Protein 3IC5 (pdb70)

B-factor: mean 28.09, std 6.13, range [15.27, 59.8]

Foldseek 3Di:
DQAQEEEEEDLDDVSLVQVVQVPDPHHAYEYEEQDPVSVVVVVCVHHYDYADLVPLVRLLVVLAPGQEYEYLAAPVCQVSNCVSCVSRVHHYHDCYVDNVVNVVVVVVVVVD/DAEEEEEDLPDVSLVQVVQVVDDPYAYEYEEQDPVSCVNQPVPHHYYYADLVPLVRLLVVLAPGQAYEYQAALVSVVSNVVSCVSNVHHYHDCYVDNVVNVVVVVVVVVVVD

Organism: Ruegeria pomeroyi (strain ATCC 700808 / DSM 15171 / DSS-3) (NCBI:txid246200)

Secondary structure (DSSP, 8-state):
---EEEEEE--STTT--HHHHHH-SSEEEEEEES-HHHHHHHH---EEEE--TT-HHHHHHHTTT-SEEEE-S-GGGHHHHHHHHHHTT-EEE---S-HHHHHHHHHHHH--/-EEEEEE--STTT--HHHHHTSSSEEEEEEES-TTHHHHTT---EEEE--TT-HHHHHHHTTT-SEEEE-S-GGGHHHHHHHHHHTT-EEE---S-HHHHHHHHHHHHHTT-

CATH classification: 3.40.50.720

Radius of gyration: 18.6 Å; Cα contacts (8 Å, |Δi|>4): 472; chains: 2; bounding box: 44×46×49 Å

InterPro domains:
  IPR005097 Saccharopine dehydrogenase, NADP binding domain [PF03435] (5-114)
  IPR032095 Saccharopine dehydrogenase-like, C-terminal [PF16653] (122-344)
  IPR036291 NAD(P)-binding domain superfamily [SSF51735] (3-176)
  IPR051168 Alpha-aminoadipic semialdehyde synthase [PTHR11133] (4-196)

Structure (mmCIF, N/CA/C/O backbone):
data_3IC5
#
_entry.id   3IC5
#
_cell.length_a   54.368
_cell.length_b   57.803
_cell.length_c   73.184
_cell.angle_alpha   90.000
_cell.angle_beta   90.000
_cell.angle_gamma   90.000
#
_symmetry.space_group_name_H-M   'P 21 21 21'
#
loop_
_entity.id
_entity.type
_entity.pdbx_description
1 polymer 'putative saccharopine dehydrogenase'
2 water water
#
loop_
_atom_site.group_PDB
_atom_site.id
_atom_site.type_symbol
_atom_site.label_atom_id
_atom_site.label_alt_id
_atom_site.label_comp_id
_atom_site.label_asym_id
_atom_site.label_entity_id
_atom_site.label_seq_id
_atom_site.pdbx_PDB_ins_code
_atom_site.Cartn_x
_atom_site.Cartn_y
_atom_site.Cartn_z
_atom_site.occupancy
_atom_site.B_iso_or_equiv
_atom_site.auth_seq_id
_atom_site.auth_comp_id
_atom_site.auth_asym_id
_atom_site.auth_atom_id
_atom_site.pdbx_PDB_model_num
ATOM 1 N N . ASN A 1 2 ? 53.655 4.881 4.452 1.00 50.14 -1 ASN A N 1
ATOM 2 C CA . ASN A 1 2 ? 53.542 5.515 5.836 1.00 49.61 -1 ASN A CA 1
ATOM 3 C C . ASN A 1 2 ? 52.763 6.836 5.843 1.00 48.31 -1 ASN A C 1
ATOM 4 O O . ASN A 1 2 ? 51.626 6.870 6.362 1.00 48.92 -1 ASN A O 1
ATOM 9 N N . ALA A 1 3 ? 53.376 7.903 5.268 1.00 45.49 0 ALA A N 1
ATOM 10 C CA . ALA A 1 3 ? 52.873 9.300 5.360 1.00 43.06 0 ALA A CA 1
ATOM 11 C C . ALA A 1 3 ? 51.465 9.455 4.845 1.00 40.10 0 ALA A C 1
ATOM 12 O O . ALA A 1 3 ? 51.092 10.583 4.521 1.00 40.79 0 ALA A O 1
ATOM 22 N N . ARG A 1 5 ? 49.188 8.687 7.016 1.00 28.27 2 ARG A N 1
ATOM 23 C CA . ARG A 1 5 ? 48.521 8.800 8.306 1.00 27.52 2 ARG A CA 1
ATOM 24 C C . ARG A 1 5 ? 47.539 9.957 8.365 1.00 25.47 2 ARG A C 1
ATOM 25 O O . ARG A 1 5 ? 47.789 11.008 7.808 1.00 23.46 2 ARG A O 1
ATOM 33 N N . TRP A 1 6 ? 46.426 9.764 9.071 1.00 24.07 3 TRP A N 1
ATOM 34 C CA . TRP A 1 6 ? 45.518 10.870 9.368 1.00 23.90 3 TRP A CA 1
ATOM 35 C C . TRP A 1 6 ? 46.210 11.753 10.392 1.00 24.21 3 TRP A C 1
ATOM 36 O O . TRP A 1 6 ? 46.671 11.252 11.431 1.00 25.29 3 TRP A O 1
ATOM 47 N N . ASN A 1 7 ? 46.296 13.043 10.109 1.00 22.41 4 ASN A N 1
ATOM 48 C CA . ASN A 1 7 ? 46.991 13.963 10.951 1.00 22.50 4 ASN A CA 1
ATOM 49 C C . ASN A 1 7 ? 45.985 14.684 11.845 1.00 22.18 4 ASN A C 1
ATOM 50 O O . ASN A 1 7 ? 45.110 15.398 11.358 1.00 19.76 4 ASN A O 1
ATOM 55 N N . ILE A 1 8 ? 46.075 14.443 13.157 1.00 22.26 5 ILE A N 1
ATOM 56 C CA . ILE A 1 8 ? 45.021 14.854 14.106 1.00 22.13 5 ILE A CA 1
ATOM 57 C C . ILE A 1 8 ? 45.603 15.924 15.014 1.00 24.22 5 ILE A C 1
ATOM 58 O O . ILE A 1 8 ? 46.756 15.812 15.481 1.00 24.18 5 ILE A O 1
ATOM 63 N N . CYS A 1 9 ? 44.816 16.962 15.300 1.00 24.40 6 CYS A N 1
ATOM 64 C CA . CYS A 1 9 ? 45.195 17.891 16.360 1.00 23.73 6 CYS A CA 1
ATOM 65 C C . CYS A 1 9 ? 44.181 17.798 17.474 1.00 23.7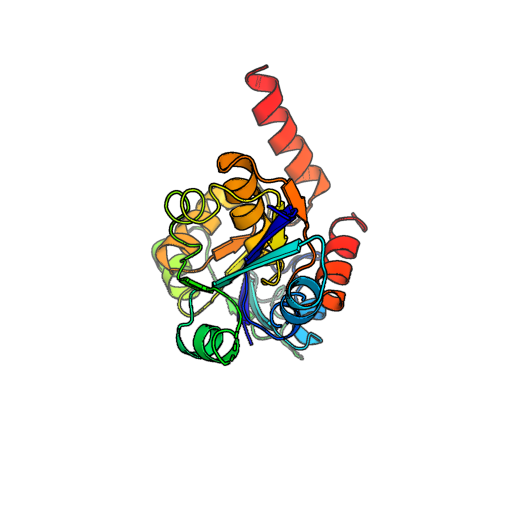1 6 CYS A C 1
ATOM 66 O O . CYS A 1 9 ? 42.925 17.837 17.239 1.00 23.76 6 CYS A O 1
ATOM 69 N N . VAL A 1 10 ? 44.689 17.527 18.671 1.00 22.94 7 VAL A N 1
ATOM 70 C CA . VAL A 1 10 ? 43.838 17.365 19.840 1.00 23.10 7 VAL A CA 1
ATOM 71 C C . VAL A 1 10 ? 43.949 18.686 20.580 1.00 24.28 7 VAL A C 1
ATOM 72 O O . VAL A 1 10 ? 45.060 19.091 20.979 1.00 25.36 7 VAL A O 1
ATOM 76 N N . VAL A 1 11 ? 42.834 19.360 20.803 1.00 23.73 8 VAL A N 1
ATOM 77 C CA . VAL A 1 11 ? 42.900 20.678 21.461 1.00 24.33 8 VAL A CA 1
ATOM 78 C C . VAL A 1 11 ? 42.497 20.493 22.918 1.00 24.57 8 VAL A C 1
ATOM 79 O O . VAL A 1 11 ? 41.354 20.102 23.172 1.00 25.37 8 VAL A O 1
ATOM 83 N N . GLY A 1 12 ? 43.436 20.725 23.843 1.00 24.19 9 GLY A N 1
ATOM 84 C CA . GLY A 1 12 ? 43.275 20.396 25.242 1.00 25.56 9 GLY A CA 1
ATOM 85 C C . GLY A 1 12 ? 44.215 19.300 25.771 1.00 26.25 9 GLY A C 1
ATOM 86 O O . GLY A 1 12 ? 44.176 18.127 25.312 1.00 27.78 9 GLY A O 1
ATOM 87 N N . ALA A 1 13 ? 45.039 19.659 26.749 1.00 24.76 10 ALA A N 1
ATOM 88 C CA . ALA A 1 13 ? 46.034 18.753 27.302 1.00 25.02 10 ALA A CA 1
ATOM 89 C C . ALA A 1 13 ? 45.661 18.135 28.657 1.00 25.36 10 ALA A C 1
ATOM 90 O O . ALA A 1 13 ? 46.533 17.749 29.420 1.00 24.64 10 ALA A O 1
ATOM 92 N N . GLY A 1 14 ? 44.370 18.040 28.963 1.00 26.01 11 GLY A N 1
ATOM 93 C CA . GLY A 1 14 ? 43.936 17.457 30.200 1.00 25.27 11 GLY A CA 1
ATOM 94 C C . GLY A 1 14 ? 43.897 15.955 30.099 1.00 25.79 11 GLY A C 1
ATOM 95 O O . GLY A 1 14 ? 44.447 15.367 29.188 1.00 24.60 11 GLY A O 1
ATOM 96 N N . LYS A 1 15 ? 43.164 15.337 31.009 1.00 26.40 12 LYS A N 1
ATOM 97 C CA . LYS A 1 15 ? 43.194 13.899 31.116 1.00 27.61 12 LYS A CA 1
ATOM 98 C C . LYS A 1 15 ? 42.834 13.203 29.808 1.00 27.74 12 LYS A C 1
ATOM 99 O O . LYS A 1 15 ? 43.587 12.335 29.328 1.00 28.00 12 LYS A O 1
ATOM 105 N N . ILE A 1 16 ? 41.702 13.598 29.225 1.00 26.66 13 ILE A N 1
ATOM 106 C CA . ILE A 1 16 ? 41.228 12.953 27.995 1.00 27.00 13 ILE A CA 1
ATOM 107 C C . ILE A 1 16 ? 42.154 13.267 26.825 1.00 25.78 13 ILE A C 1
ATOM 108 O O . ILE A 1 16 ? 42.400 12.414 25.973 1.00 22.52 13 ILE A O 1
ATOM 113 N N . GLY A 1 17 ? 42.675 14.485 26.807 1.00 25.58 14 GLY A N 1
ATOM 114 C CA . GLY A 1 17 ? 43.681 14.877 25.809 1.00 26.16 14 GLY A CA 1
ATOM 115 C C . GLY A 1 17 ? 44.868 13.920 25.886 1.00 26.43 14 GLY A C 1
ATOM 116 O O . GLY A 1 17 ? 45.326 13.391 24.871 1.00 25.43 14 GLY A O 1
ATOM 117 N N . GLN A 1 18 ? 45.346 13.655 27.110 1.00 26.54 15 GLN A N 1
ATOM 118 C CA . GLN A 1 18 ? 46.460 12.784 27.261 1.00 26.07 15 GLN A CA 1
ATOM 119 C C . GLN A 1 18 ? 46.079 11.388 26.764 1.00 26.17 15 GLN A C 1
ATOM 120 O O . GLN A 1 18 ? 46.840 10.772 26.029 1.00 26.25 15 GLN A O 1
ATOM 134 N N . ILE A 1 20 ? 43.751 10.315 24.544 1.00 26.12 17 ILE A N 1
ATOM 135 C CA . ILE A 1 20 ? 43.499 10.178 23.130 1.00 27.34 17 ILE A CA 1
ATOM 136 C C . ILE A 1 20 ? 44.843 10.383 22.409 1.00 25.87 17 ILE A C 1
ATOM 137 O O . ILE A 1 20 ? 45.147 9.675 21.476 1.00 24.90 17 ILE A O 1
ATOM 142 N N . ALA A 1 21 ? 45.674 11.282 22.901 1.00 25.11 18 ALA A N 1
ATOM 143 C CA . ALA A 1 21 ? 47.007 11.408 22.374 1.00 25.25 18 ALA A CA 1
ATOM 144 C C . ALA A 1 21 ? 47.788 10.074 22.395 1.00 25.27 18 ALA A C 1
ATOM 145 O O . ALA A 1 21 ? 48.423 9.765 21.393 1.00 23.25 18 ALA A O 1
ATOM 147 N N . ALA A 1 22 ? 47.766 9.339 23.535 1.00 24.18 19 ALA A N 1
ATOM 148 C CA . ALA A 1 22 ? 48.569 8.133 23.696 1.00 23.82 19 ALA A CA 1
ATOM 149 C C . ALA A 1 22 ? 48.014 7.047 22.786 1.00 23.25 19 ALA A C 1
ATOM 150 O O . ALA A 1 22 ? 48.774 6.340 22.169 1.00 22.28 19 ALA A O 1
ATOM 152 N N . LEU A 1 23 ? 46.696 6.987 22.656 1.00 23.50 20 LEU A N 1
ATOM 153 C CA . LEU A 1 23 ? 46.044 6.072 21.718 1.00 24.99 20 LEU A CA 1
ATOM 154 C C . LEU A 1 23 ? 46.494 6.292 20.287 1.00 25.71 20 LEU A C 1
ATOM 155 O O . LEU A 1 23 ? 46.963 5.350 19.617 1.00 25.75 20 LEU A O 1
ATOM 160 N N . LEU A 1 24 ? 46.391 7.550 19.846 1.00 25.50 21 LEU A N 1
ATOM 161 C CA . LEU A 1 24 ? 46.750 7.947 18.477 1.00 26.05 21 LEU A CA 1
ATOM 162 C C . LEU A 1 24 ? 48.230 7.733 18.234 1.00 26.79 21 LEU A C 1
ATOM 163 O O . LEU A 1 24 ? 48.618 7.161 17.208 1.00 26.33 21 LEU A O 1
ATOM 168 N N . LYS A 1 25 ? 49.046 8.148 19.202 1.00 26.23 22 LYS A N 1
ATOM 169 C CA . LYS A 1 25 ? 50.461 7.912 19.123 1.00 27.63 22 LYS A CA 1
ATOM 170 C C . LYS A 1 25 ? 50.801 6.435 18.878 1.00 27.65 22 LYS A C 1
ATOM 171 O O . LYS A 1 25 ? 51.662 6.167 18.074 1.00 28.69 22 LYS A O 1
ATOM 177 N N . THR A 1 26 ? 50.123 5.506 19.539 1.00 27.79 23 THR A N 1
ATOM 178 C CA . THR A 1 26 ? 50.405 4.093 19.395 1.00 28.70 23 THR A CA 1
ATOM 179 C C . THR A 1 26 ? 49.874 3.507 18.063 1.00 28.22 23 THR A C 1
ATOM 180 O O . THR A 1 26 ? 50.273 2.452 17.649 1.00 25.54 23 THR A O 1
ATOM 184 N N . SER A 1 27 ? 48.955 4.191 17.397 1.00 29.16 24 SER A N 1
ATOM 185 C CA . SER A 1 27 ? 48.336 3.615 16.214 1.00 30.48 24 SER A CA 1
ATOM 186 C C . SER A 1 27 ? 49.266 3.682 15.006 1.00 31.68 24 SER A C 1
ATOM 187 O O . SER A 1 27 ? 50.155 4.511 14.931 1.00 32.43 24 SER A O 1
ATOM 190 N N . SER A 1 28 ? 49.016 2.839 14.020 1.00 32.78 25 SER A N 1
ATOM 191 C CA A SER A 1 28 ? 49.831 2.948 12.804 0.60 32.88 25 SER A CA 1
ATOM 192 C CA B SER A 1 28 ? 49.741 2.819 12.745 0.40 32.60 25 SER A CA 1
ATOM 193 C C . SER A 1 28 ? 49.189 3.836 11.726 1.00 32.89 25 SER A C 1
ATOM 194 O O . SER A 1 28 ? 49.889 4.257 10.773 1.00 33.19 25 SER A O 1
ATOM 199 N N . ASN A 1 29 ? 47.923 4.207 11.908 1.00 31.57 26 ASN A N 1
ATOM 200 C CA . ASN A 1 29 ? 47.238 5.043 10.936 1.00 30.93 26 ASN A CA 1
ATOM 201 C C . ASN A 1 29 ? 47.039 6.513 11.328 1.00 29.25 26 ASN A C 1
ATOM 202 O O . ASN A 1 29 ? 46.402 7.241 10.572 1.00 28.26 26 ASN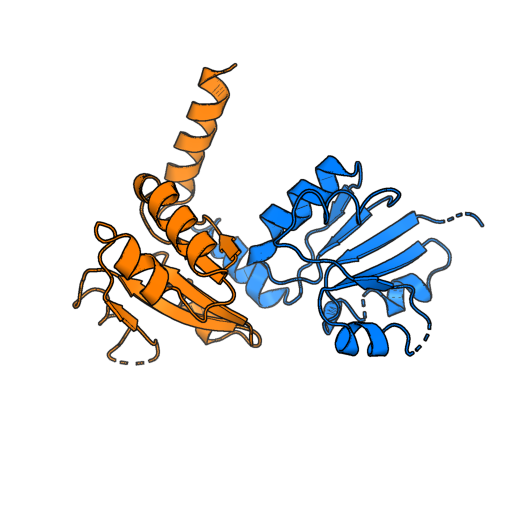 A O 1
ATOM 207 N N . TYR A 1 30 ? 47.603 6.962 12.457 1.00 27.39 27 TYR A N 1
ATOM 208 C CA . TYR A 1 30 ? 47.370 8.351 12.933 1.00 26.87 27 TYR A CA 1
ATOM 209 C C . TYR A 1 30 ? 48.637 9.052 13.348 1.00 25.94 27 TYR A C 1
ATOM 210 O O . TYR A 1 30 ? 49.609 8.416 13.737 1.00 24.71 27 TYR A O 1
ATOM 219 N N . SER A 1 31 ? 48.623 10.378 13.177 1.00 25.64 28 SER A N 1
ATOM 220 C CA . SER A 1 31 ? 49.605 11.269 13.768 1.00 25.92 28 SER A CA 1
ATOM 221 C C . SER A 1 31 ? 48.876 12.245 14.665 1.00 24.86 28 SER A C 1
ATOM 222 O O . SER A 1 31 ? 47.768 12.665 14.356 1.00 24.89 28 SER A O 1
ATOM 225 N N . VAL A 1 32 ? 49.498 12.617 15.774 1.00 23.66 29 VAL A N 1
ATOM 226 C CA . VAL A 1 32 ? 48.838 13.471 16.696 1.00 22.16 29 VAL A CA 1
ATOM 227 C C . VAL A 1 32 ? 49.733 14.576 17.150 1.00 23.07 29 VAL A C 1
ATOM 228 O O . VAL A 1 32 ? 50.932 14.370 17.374 1.00 23.60 29 VAL A O 1
ATOM 232 N N . THR A 1 33 ? 49.131 15.764 17.241 1.00 23.18 30 THR A N 1
ATOM 233 C CA . THR A 1 33 ? 49.680 16.934 17.870 1.00 24.04 30 THR A CA 1
ATOM 234 C C . THR A 1 33 ? 48.670 17.440 18.931 1.00 24.28 30 THR A C 1
ATOM 235 O O . THR A 1 33 ? 47.453 17.398 18.723 1.00 23.88 30 THR A O 1
ATOM 239 N N . VAL A 1 34 ? 49.157 17.886 20.082 1.00 24.51 31 VAL A N 1
ATOM 240 C CA . VAL A 1 34 ? 48.231 18.387 21.088 1.00 24.42 31 VAL A CA 1
ATOM 241 C C . VAL A 1 34 ? 48.453 19.843 21.222 1.00 24.75 31 VAL A C 1
ATOM 242 O O . VAL A 1 34 ? 49.602 20.288 21.372 1.00 24.16 31 VAL A O 1
ATOM 246 N N . ALA A 1 35 ? 47.367 20.604 21.143 1.00 25.01 32 ALA A N 1
ATOM 247 C CA . ALA A 1 35 ? 47.452 22.060 21.306 1.00 25.11 32 ALA A CA 1
ATOM 248 C C . ALA A 1 35 ? 46.786 22.461 22.617 1.00 25.57 32 ALA A C 1
ATOM 249 O O . ALA A 1 35 ? 45.695 21.972 22.929 1.00 24.66 32 ALA A O 1
ATOM 251 N N . ASP A 1 36 ? 47.454 23.323 23.391 1.00 26.23 33 ASP A N 1
ATOM 252 C CA . ASP A 1 36 ? 46.926 23.831 24.676 1.00 26.55 33 ASP A CA 1
ATOM 253 C C . ASP A 1 36 ? 47.590 25.180 24.978 1.00 27.20 33 ASP A C 1
ATOM 254 O O . ASP A 1 36 ? 48.655 25.510 24.431 1.00 26.81 33 ASP A O 1
ATOM 259 N N . HIS A 1 37 ? 46.976 25.936 25.886 1.00 27.70 34 HIS A N 1
ATOM 260 C CA . HIS A 1 37 ? 47.531 27.227 26.328 1.00 28.73 34 HIS A CA 1
ATOM 261 C C . HIS A 1 37 ? 48.586 27.079 27.432 1.00 29.25 34 HIS A C 1
ATOM 262 O O . HIS A 1 37 ? 49.386 27.998 27.669 1.00 29.46 34 HIS A O 1
ATOM 269 N N . ASP A 1 38 ? 48.583 25.929 28.103 1.00 30.08 35 ASP A N 1
ATOM 270 C CA . ASP A 1 38 ? 49.392 25.716 29.312 1.00 31.27 35 ASP A CA 1
ATOM 271 C C . ASP A 1 38 ? 50.692 24.975 29.000 1.00 31.31 35 ASP A C 1
ATOM 272 O O . ASP A 1 38 ? 50.665 23.793 28.661 1.00 30.57 35 ASP A O 1
ATOM 277 N N . LEU A 1 39 ? 51.826 25.664 29.142 1.00 31.16 36 LEU A N 1
ATOM 278 C CA . LEU A 1 39 ? 53.093 25.078 28.790 1.00 31.37 36 LEU A CA 1
ATOM 279 C C . LEU A 1 39 ? 53.519 23.902 29.727 1.00 31.79 36 LEU A C 1
ATOM 280 O O . LEU A 1 39 ? 54.175 22.964 29.267 1.00 31.65 36 LEU A O 1
ATOM 285 N N . ALA A 1 40 ? 53.141 23.923 31.013 1.00 31.79 37 ALA A N 1
ATOM 286 C CA . ALA A 1 40 ? 53.416 22.755 31.899 1.00 31.83 37 ALA A CA 1
ATOM 287 C C . ALA A 1 40 ? 52.557 21.539 31.472 1.00 31.67 37 ALA A C 1
ATOM 288 O O . ALA A 1 40 ? 53.036 20.408 31.383 1.00 31.09 37 ALA A O 1
ATOM 290 N N . ALA A 1 41 ? 51.286 21.785 31.188 1.00 31.80 38 ALA A N 1
ATOM 291 C CA . ALA A 1 41 ? 50.421 20.736 30.669 1.00 31.40 38 ALA A CA 1
ATOM 292 C C . ALA A 1 41 ? 51.048 20.112 29.430 1.00 31.45 38 ALA A C 1
ATOM 293 O O . ALA A 1 41 ? 50.997 18.897 29.257 1.00 32.28 38 ALA A O 1
ATOM 295 N N . LEU A 1 42 ? 51.631 20.939 28.560 1.00 31.71 39 LEU A N 1
ATOM 296 C CA . LEU A 1 42 ? 52.193 20.458 27.291 1.00 31.12 39 LEU A CA 1
ATOM 297 C C . LEU A 1 42 ? 53.427 19.613 27.583 1.00 31.67 39 LEU A C 1
ATOM 298 O O . LEU A 1 42 ? 53.644 18.566 26.933 1.00 31.05 39 LEU A O 1
ATOM 303 N N . ALA A 1 43 ? 54.211 20.054 28.576 1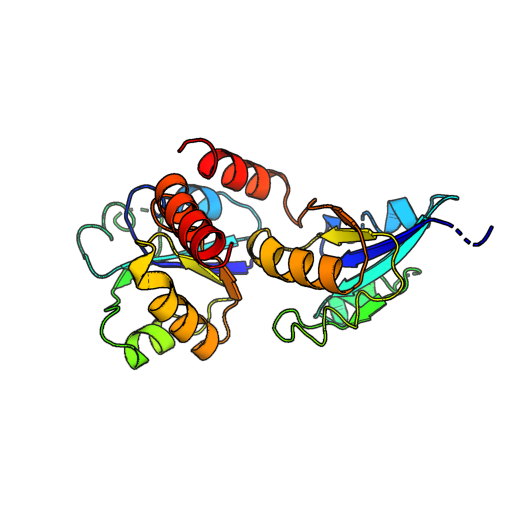.00 31.03 40 ALA A N 1
ATOM 304 C CA . ALA A 1 43 ? 55.414 19.324 29.051 1.00 31.04 40 ALA A CA 1
ATOM 305 C C . ALA A 1 43 ? 55.149 17.847 29.347 1.00 31.21 40 ALA A C 1
ATOM 306 O O . ALA A 1 43 ? 55.927 16.986 28.970 1.00 31.27 40 ALA A O 1
ATOM 308 N N . VAL A 1 44 ? 54.064 17.575 30.064 1.00 32.01 41 VAL A N 1
ATOM 309 C CA . VAL A 1 44 ? 53.523 16.217 30.204 1.00 32.93 41 VAL A CA 1
ATOM 310 C C . VAL A 1 44 ? 53.485 15.443 28.858 1.00 33.85 41 VAL A C 1
ATOM 311 O O . VAL A 1 44 ? 54.090 14.373 28.750 1.00 34.36 41 VAL A O 1
ATOM 315 N N . LEU A 1 45 ? 52.761 15.971 27.853 1.00 34.40 42 LEU A N 1
ATOM 316 C CA . LEU A 1 45 ? 52.727 15.384 26.483 1.00 34.06 42 LEU A CA 1
ATOM 31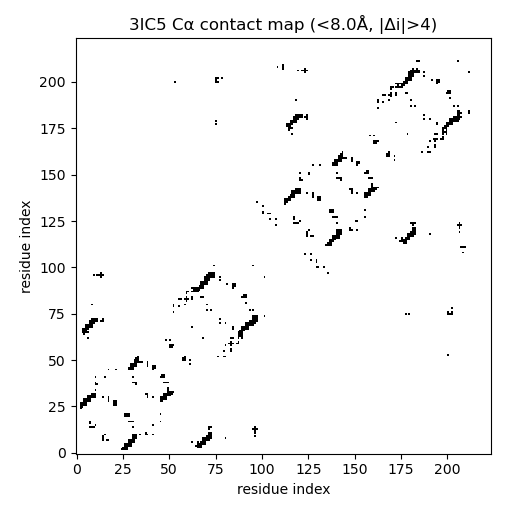7 C C . LEU A 1 45 ? 54.106 15.215 25.831 1.00 35.01 42 LEU A C 1
ATOM 318 O O . LEU A 1 45 ? 54.369 14.239 25.128 1.00 34.81 42 LEU A O 1
ATOM 323 N N . ASN A 1 46 ? 54.987 16.181 26.038 1.00 35.71 43 ASN A N 1
ATOM 324 C CA A ASN A 1 46 ? 56.346 16.046 25.535 0.60 36.34 43 ASN A CA 1
ATOM 325 C CA B ASN A 1 46 ? 56.358 16.072 25.553 0.40 36.19 43 ASN A CA 1
ATOM 326 C C . ASN A 1 46 ? 57.070 14.909 26.256 1.00 36.45 43 ASN A C 1
ATOM 327 O O . ASN A 1 46 ? 57.931 14.253 25.673 1.00 36.40 43 ASN A O 1
ATOM 336 N N . ARG A 1 47 ? 56.698 14.666 27.516 1.00 36.55 44 ARG A N 1
ATOM 337 C CA . ARG A 1 47 ? 57.276 13.557 28.282 1.00 37.13 44 ARG A CA 1
ATOM 338 C C . ARG A 1 47 ? 56.645 12.219 27.879 1.00 37.21 44 ARG A C 1
ATOM 339 O O . ARG A 1 47 ? 57.015 11.170 28.402 1.00 37.81 44 ARG A O 1
ATOM 355 N N . GLY A 1 49 ? 56.398 11.834 24.301 1.00 34.25 46 GLY A N 1
ATOM 356 C CA . GLY A 1 49 ? 56.802 11.765 22.889 1.00 32.96 46 GLY A CA 1
ATOM 357 C C . GLY A 1 49 ? 55.762 12.334 21.926 1.00 32.03 46 GLY A C 1
ATOM 358 O O . GLY A 1 49 ? 55.764 12.013 20.728 1.00 32.05 46 GLY A O 1
ATOM 359 N N . VAL A 1 50 ? 54.867 13.177 22.434 1.00 30.07 47 VAL A N 1
ATOM 360 C CA . VAL A 1 50 ? 53.830 13.788 21.592 1.00 28.89 47 VAL A CA 1
ATOM 361 C C . VAL A 1 50 ? 54.185 15.228 21.182 1.00 28.15 47 VAL A C 1
ATOM 362 O O . VAL A 1 50 ? 54.546 16.069 22.032 1.00 28.23 47 VAL A O 1
ATOM 366 N N . ALA A 1 51 ? 54.067 15.515 19.890 1.00 26.81 48 ALA A N 1
ATOM 367 C CA . ALA A 1 51 ? 54.247 16.867 19.405 1.00 26.43 48 ALA A CA 1
ATOM 368 C C . ALA A 1 51 ? 53.143 17.798 19.959 1.00 26.60 48 ALA A C 1
ATOM 369 O O . ALA A 1 51 ? 51.990 17.434 20.091 1.00 25.45 48 ALA A O 1
ATOM 371 N N . THR A 1 52 ? 53.548 19.005 20.309 1.00 27.16 49 THR A N 1
ATOM 372 C CA . THR A 1 52 ? 52.660 19.947 20.927 1.00 28.09 49 THR A CA 1
ATOM 373 C C . THR A 1 52 ? 52.815 21.319 20.299 1.00 29.13 49 THR A C 1
ATOM 374 O O . THR A 1 52 ? 53.811 21.621 19.626 1.00 28.28 49 THR A O 1
ATOM 378 N N . LYS A 1 53 ? 51.851 22.172 20.610 1.00 29.85 50 LYS A N 1
ATOM 379 C CA . LYS A 1 53 ? 51.768 23.515 20.051 1.00 30.33 50 LYS A CA 1
ATOM 380 C C . LYS A 1 53 ? 50.984 24.380 21.043 1.00 29.98 50 LYS A C 1
ATOM 381 O O . LYS A 1 53 ? 49.928 23.974 21.503 1.00 28.22 50 LYS A O 1
ATOM 387 N N . GLN A 1 54 ? 51.491 25.555 21.381 1.00 29.65 51 GLN A N 1
ATOM 388 C CA . GLN A 1 54 ? 50.762 26.448 22.282 1.00 29.83 51 GLN A CA 1
ATOM 389 C C . GLN A 1 54 ? 49.773 27.269 21.505 1.00 30.10 51 GLN A C 1
ATOM 390 O O . GLN A 1 54 ? 50.109 27.826 20.463 1.00 31.13 51 GLN A O 1
ATOM 396 N N . VAL A 1 55 ? 48.566 27.380 22.027 1.00 29.83 52 VAL A N 1
ATOM 397 C CA . VAL A 1 55 ? 47.515 28.130 21.368 1.00 29.38 52 VAL A CA 1
ATOM 398 C C . VAL A 1 55 ? 46.830 28.932 22.449 1.00 30.50 52 VAL A C 1
ATOM 399 O O . VAL A 1 55 ? 47.123 28.760 23.627 1.00 30.59 52 VAL A O 1
ATOM 403 N N . ASP A 1 56 ? 45.929 29.810 22.021 1.00 30.31 53 ASP A N 1
ATOM 404 C CA . ASP A 1 56 ? 45.134 30.628 22.903 1.00 30.71 53 ASP A CA 1
ATOM 405 C C . ASP A 1 56 ? 43.795 30.810 22.172 1.00 30.83 53 ASP A C 1
ATOM 406 O O . ASP A 1 56 ? 43.717 31.463 21.116 1.00 30.69 53 ASP A O 1
ATOM 411 N N . ALA A 1 57 ? 42.757 30.223 22.757 1.00 30.73 54 ALA A N 1
ATOM 412 C CA . ALA A 1 57 ? 41.423 30.212 22.181 1.00 31.54 54 ALA A CA 1
ATOM 413 C C . ALA A 1 57 ? 40.757 31.608 22.171 1.00 31.96 54 ALA A C 1
ATOM 414 O O . ALA A 1 57 ? 39.741 31.784 21.544 1.00 32.45 54 ALA A O 1
ATOM 416 N N . LYS A 1 58 ? 41.334 32.594 22.848 1.00 32.48 55 LYS A N 1
ATOM 417 C CA . LYS A 1 58 ? 40.849 33.959 22.746 1.00 33.14 55 LYS A CA 1
ATOM 418 C C . LYS A 1 58 ? 41.327 34.638 21.487 1.00 33.36 55 LYS A C 1
ATOM 419 O O . LYS A 1 58 ? 40.863 35.722 21.170 1.00 33.81 55 LYS A O 1
ATOM 425 N N . ASP A 1 59 ? 42.305 34.041 20.819 1.00 32.96 56 ASP A N 1
ATOM 426 C CA . ASP A 1 59 ? 42.798 34.558 19.576 1.00 32.71 56 ASP A CA 1
ATOM 427 C C . ASP A 1 59 ? 42.348 33.595 18.482 1.00 31.86 56 ASP A C 1
ATOM 428 O O . ASP A 1 59 ? 43.057 32.671 18.123 1.00 31.76 56 ASP A O 1
ATOM 433 N N . GLU A 1 60 ? 41.169 33.863 17.948 1.00 31.46 57 GLU A N 1
ATOM 434 C CA . GLU A 1 60 ? 40.546 33.015 16.947 1.00 32.09 57 GLU A CA 1
ATOM 435 C C . GLU A 1 60 ? 41.276 32.856 15.611 1.00 30.79 57 GLU A C 1
ATOM 436 O O . GLU A 1 60 ? 41.345 31.741 15.087 1.00 30.52 57 GLU A O 1
ATOM 442 N N . ALA A 1 61 ? 41.833 33.935 15.081 1.00 28.94 58 ALA A N 1
ATOM 443 C CA . ALA A 1 61 ? 42.602 33.843 13.841 1.00 28.55 58 ALA A CA 1
ATOM 444 C C . ALA A 1 61 ? 43.830 33.012 14.109 1.00 27.85 58 ALA A C 1
ATOM 445 O O . ALA A 1 61 ? 44.161 32.138 13.334 1.00 26.69 58 ALA A O 1
ATOM 447 N N . GLY A 1 62 ? 44.481 33.275 15.239 1.00 27.84 59 GLY A N 1
ATOM 448 C CA . GLY A 1 62 ? 45.597 32.435 15.714 1.00 27.68 59 GLY A CA 1
ATOM 449 C C . GLY A 1 62 ? 45.259 30.959 15.754 1.00 26.91 59 GLY A C 1
ATOM 450 O O . GLY A 1 62 ? 45.982 30.125 15.206 1.00 26.50 59 GLY A O 1
ATOM 451 N N . LEU A 1 63 ? 44.131 30.643 16.374 1.00 26.90 60 LEU A N 1
ATOM 452 C CA . LEU A 1 63 ? 43.695 29.238 16.536 1.00 26.36 60 LEU A CA 1
ATOM 453 C C . LEU A 1 63 ? 43.424 28.593 15.182 1.00 27.02 60 LEU A C 1
ATOM 454 O O . LEU A 1 63 ? 43.896 27.483 14.905 1.00 27.66 60 LEU A O 1
ATOM 459 N N . ALA A 1 64 ? 42.699 29.295 14.326 1.00 26.86 61 ALA A N 1
ATOM 460 C CA . ALA A 1 64 ? 42.499 28.809 12.977 1.00 27.93 61 ALA A CA 1
ATOM 461 C C . ALA A 1 64 ? 43.843 28.435 12.329 1.00 28.07 61 ALA A C 1
ATOM 462 O O . ALA A 1 64 ? 44.014 27.321 11.807 1.00 29.05 61 ALA A O 1
ATOM 464 N N . LYS A 1 65 ? 44.798 29.351 12.416 1.00 28.16 62 LYS A N 1
ATOM 465 C CA A LYS A 1 65 ? 46.110 29.159 11.810 0.60 28.45 62 LYS A CA 1
ATOM 466 C CA B LYS A 1 65 ? 46.122 29.165 11.813 0.40 28.44 62 LYS A CA 1
ATOM 467 C C . LYS A 1 65 ? 46.823 28.010 12.485 1.00 28.67 62 LYS A C 1
ATOM 468 O O . LYS A 1 65 ? 47.491 27.211 11.828 1.00 29.10 62 LYS A O 1
ATOM 479 N N . ALA A 1 66 ? 46.673 27.907 13.802 1.00 28.63 63 ALA A N 1
ATOM 480 C CA . ALA A 1 66 ? 47.298 26.770 14.496 1.00 28.52 63 ALA A CA 1
ATOM 481 C C . ALA A 1 66 ? 46.707 25.414 14.056 1.00 27.78 63 ALA A C 1
ATOM 482 O O . ALA A 1 66 ? 47.402 24.413 14.049 1.00 28.75 63 ALA A O 1
ATOM 484 N N . LEU A 1 67 ? 45.441 25.379 13.660 1.00 27.31 64 LEU A N 1
ATOM 485 C CA . LEU A 1 67 ? 44.821 24.135 13.203 1.00 26.82 64 LEU A CA 1
ATOM 486 C C . LEU A 1 67 ? 45.018 23.812 11.712 1.00 26.89 64 LEU A C 1
ATOM 487 O O . LEU A 1 67 ? 44.538 22.773 11.239 1.00 26.53 64 LEU A O 1
ATOM 492 N N . GLY A 1 68 ? 45.713 24.669 10.956 1.00 27.39 65 GLY A N 1
ATOM 493 C CA . GLY A 1 68 ? 46.052 24.354 9.564 1.00 27.08 65 GLY A CA 1
ATOM 494 C C . GLY A 1 68 ? 46.864 23.078 9.381 1.00 27.12 65 GLY A C 1
ATOM 495 O O . GLY A 1 68 ? 47.693 22.744 10.228 1.00 28.36 65 GLY A O 1
ATOM 496 N N . GLY A 1 69 ? 46.601 22.341 8.296 1.00 27.31 66 GLY A N 1
ATOM 497 C CA . GLY A 1 69 ? 47.367 21.143 7.931 1.00 26.62 66 GLY A CA 1
ATOM 498 C C . GLY A 1 69 ? 46.934 19.856 8.601 1.00 27.00 66 GLY A C 1
ATOM 499 O O . GLY A 1 69 ? 47.617 18.800 8.500 1.00 28.00 66 GLY A O 1
ATOM 500 N N . PHE A 1 70 ? 45.835 19.908 9.338 1.00 25.27 67 PHE A N 1
ATOM 501 C CA . PHE A 1 70 ? 45.366 18.715 10.025 1.00 23.97 67 PHE A CA 1
ATOM 502 C C . PHE A 1 70 ? 44.179 18.157 9.283 1.00 23.71 67 PHE A C 1
ATOM 503 O O . PHE A 1 70 ? 43.349 18.906 8.744 1.00 24.96 67 PHE A O 1
ATOM 511 N N . ASP A 1 71 ? 44.090 16.832 9.251 1.00 24.20 68 ASP A N 1
ATOM 512 C CA . ASP A 1 71 ? 42.903 16.119 8.720 1.00 24.18 68 ASP A CA 1
ATOM 513 C C . ASP A 1 71 ? 41.678 16.326 9.629 1.00 24.05 68 ASP A C 1
ATOM 514 O O . ASP A 1 71 ? 40.561 16.538 9.142 1.00 23.86 68 ASP A O 1
ATOM 519 N N . ALA A 1 72 ? 41.890 16.290 10.948 1.00 23.14 69 ALA A N 1
ATOM 520 C CA . ALA A 1 72 ? 40.798 16.484 11.922 1.00 22.31 69 ALA A CA 1
ATOM 521 C C . ALA A 1 72 ? 41.319 17.050 13.233 1.00 21.39 69 ALA A C 1
ATOM 522 O O . ALA A 1 72 ? 42.475 16.947 13.557 1.00 21.07 69 ALA A O 1
ATOM 524 N N . VAL A 1 73 ? 40.427 17.676 13.950 1.00 21.81 70 VAL A N 1
ATOM 525 C CA . VAL A 1 73 ? 40.669 18.309 15.224 1.00 21.31 70 VAL A CA 1
ATOM 526 C C . VAL A 1 73 ? 39.669 17.649 16.199 1.00 21.50 70 VAL A C 1
ATOM 527 O O . VAL A 1 73 ? 38.436 17.609 15.947 1.00 21.12 70 VAL A O 1
ATOM 531 N N . ILE A 1 74 ? 40.215 17.145 17.302 1.00 21.60 71 ILE A N 1
ATOM 532 C CA . ILE A 1 74 ? 39.447 16.559 18.382 1.00 20.94 71 ILE A CA 1
ATOM 533 C C . ILE A 1 74 ? 39.483 17.520 19.559 1.00 20.92 71 ILE A C 1
ATOM 534 O O . ILE A 1 74 ? 40.541 17.871 20.029 1.00 19.79 71 ILE A O 1
ATOM 539 N N . SER A 1 75 ? 38.330 17.974 20.025 1.00 21.17 72 SER A N 1
ATOM 540 C CA . SER A 1 75 ? 38.306 18.724 21.262 1.00 22.48 72 SER A CA 1
ATOM 541 C C . SER A 1 75 ? 38.558 17.777 22.420 1.00 22.45 72 SER A C 1
ATOM 542 O O . SER A 1 75 ? 37.917 16.762 22.536 1.00 22.77 72 SER A O 1
ATOM 545 N N . ALA A 1 76 ? 39.500 18.163 23.285 1.00 22.07 73 ALA A N 1
ATOM 546 C CA . ALA A 1 76 ? 39.667 17.575 24.584 1.00 22.34 73 ALA A CA 1
ATOM 547 C C . ALA A 1 76 ? 39.591 18.742 25.593 1.00 22.96 73 ALA A C 1
ATOM 548 O O . ALA A 1 76 ? 40.278 18.764 26.682 1.00 24.30 73 ALA A O 1
ATOM 550 N N . ALA A 1 77 ? 38.764 19.709 25.202 1.00 22.51 74 ALA A N 1
ATOM 551 C CA . ALA A 1 77 ? 38.642 20.985 25.899 1.00 22.84 74 ALA A CA 1
ATOM 552 C C . ALA A 1 77 ? 37.246 21.080 26.510 1.00 22.27 74 ALA A C 1
ATOM 553 O O . ALA A 1 77 ? 36.374 20.279 26.163 1.00 21.47 74 ALA A O 1
ATOM 555 N N . PRO A 1 78 ? 37.007 22.068 27.404 1.00 22.98 75 PRO A N 1
ATOM 556 C CA . PRO A 1 78 ? 35.657 22.145 27.994 1.00 23.13 75 PRO A CA 1
ATOM 557 C C . PRO A 1 78 ? 34.585 22.373 26.971 1.00 22.56 75 PRO A C 1
ATOM 558 O O . PRO A 1 78 ? 34.845 22.987 25.951 1.00 22.08 75 PRO A O 1
ATOM 562 N N . PHE A 1 79 ? 33.407 21.830 27.213 1.00 21.85 76 PHE A N 1
ATOM 563 C CA . PHE A 1 79 ? 32.301 22.023 26.291 1.00 21.40 76 PHE A CA 1
ATOM 564 C C . PHE A 1 79 ? 32.122 23.501 25.869 1.00 21.32 76 PHE A C 1
ATOM 565 O O . PHE A 1 79 ? 31.719 23.779 24.741 1.00 21.28 76 PHE A O 1
ATOM 573 N N . PHE A 1 80 ? 32.401 24.448 26.767 1.00 20.79 77 PHE A N 1
ATOM 574 C CA . PHE A 1 80 ? 32.103 25.835 26.440 1.00 21.02 77 PHE A CA 1
ATOM 575 C C . PHE A 1 80 ? 32.990 26.422 25.353 1.00 21.91 77 PHE A C 1
ATOM 576 O O . PHE A 1 80 ? 32.666 27.487 24.888 1.00 21.62 77 PHE A O 1
ATOM 584 N N . LEU A 1 81 ? 34.084 25.744 24.976 1.00 22.55 78 LEU A N 1
ATOM 585 C CA . LEU A 1 81 ? 34.949 26.194 23.886 1.00 23.34 78 LEU A CA 1
ATOM 586 C C . LEU A 1 81 ? 34.605 25.487 22.574 1.00 23.90 78 LEU A C 1
ATOM 587 O O . LEU A 1 81 ? 35.268 25.723 21.570 1.00 24.18 78 LEU A O 1
ATOM 592 N N . THR A 1 82 ? 33.591 24.634 22.567 1.00 23.66 79 THR A N 1
ATOM 593 C CA . THR A 1 82 ? 33.248 23.908 21.339 1.00 24.17 79 THR A CA 1
ATOM 594 C C . THR A 1 82 ? 32.924 24.871 20.164 1.00 25.08 79 THR A C 1
ATOM 595 O O . THR A 1 82 ? 33.407 24.674 19.055 1.00 24.13 79 THR A O 1
ATOM 599 N N . PRO A 1 83 ? 32.129 25.929 20.411 1.00 25.24 80 PRO A N 1
ATOM 600 C CA . PRO A 1 83 ? 31.844 26.857 19.286 1.00 25.73 80 PRO A CA 1
ATOM 601 C C . PRO A 1 83 ? 33.111 27.504 18.707 1.00 25.61 80 PRO A C 1
ATOM 602 O O . PRO A 1 83 ? 33.262 27.607 17.487 1.00 26.43 80 PRO A O 1
ATOM 606 N N . ILE A 1 84 ? 34.030 27.910 19.569 1.00 25.10 81 ILE A N 1
ATOM 607 C CA . ILE A 1 84 ? 35.285 28.486 19.122 1.00 25.15 81 ILE A CA 1
ATOM 608 C C . ILE A 1 84 ? 36.181 27.464 18.367 1.00 25.46 81 ILE A C 1
ATOM 609 O O . ILE A 1 84 ? 36.656 27.749 17.268 1.00 25.18 81 ILE A O 1
ATOM 614 N N . ILE A 1 85 ? 36.375 26.278 18.939 1.00 24.73 82 ILE A N 1
ATOM 615 C CA . ILE A 1 85 ? 37.248 25.300 18.308 1.00 24.72 82 ILE A CA 1
ATOM 616 C C . ILE A 1 85 ? 36.633 24.790 16.991 1.00 24.89 82 ILE A C 1
ATOM 617 O O . ILE A 1 85 ? 37.348 24.662 15.982 1.00 25.34 82 ILE A O 1
ATOM 622 N N . ALA A 1 86 ? 35.327 24.569 16.963 1.00 22.70 83 ALA A N 1
ATOM 623 C CA . ALA A 1 86 ? 34.680 24.106 15.740 1.00 22.59 83 ALA A CA 1
ATOM 624 C C . ALA A 1 86 ? 34.832 25.158 14.632 1.00 23.20 83 ALA A C 1
ATOM 625 O O . ALA A 1 86 ? 35.061 24.822 13.469 1.00 23.14 83 ALA A O 1
ATOM 627 N N . LYS A 1 87 ? 34.711 26.419 14.984 1.00 23.20 84 LYS A N 1
ATOM 628 C CA . LYS A 1 87 ? 34.843 27.499 13.972 1.00 23.27 84 LYS A CA 1
ATOM 629 C C . LYS A 1 87 ? 36.260 27.544 13.404 1.00 22.72 84 LYS A C 1
ATOM 630 O O . LYS A 1 87 ? 36.447 27.619 12.200 1.00 21.52 84 LYS A O 1
ATOM 636 N N . ALA A 1 88 ? 37.251 27.382 14.275 1.00 23.47 85 ALA A N 1
ATOM 637 C CA . ALA A 1 88 ? 38.642 27.447 13.868 1.00 23.49 85 ALA A CA 1
ATOM 638 C C . ALA A 1 88 ? 38.980 26.235 12.994 1.00 23.81 85 ALA A C 1
ATOM 639 O O . ALA A 1 88 ? 39.684 26.349 11.985 1.00 23.45 85 ALA A O 1
ATOM 641 N N . ALA A 1 89 ? 38.467 25.073 13.398 1.00 23.74 86 ALA A N 1
ATOM 642 C CA . ALA A 1 89 ? 38.632 23.824 12.651 1.00 24.03 86 ALA A CA 1
ATOM 643 C C . ALA A 1 89 ? 38.045 23.958 11.234 1.00 23.91 86 ALA A C 1
ATOM 644 O O . ALA A 1 89 ? 38.657 23.539 10.248 1.00 23.85 86 ALA A O 1
ATOM 646 N N . LYS A 1 90 ? 36.843 24.491 11.140 1.00 23.78 87 LYS A N 1
ATOM 647 C CA . LYS A 1 90 ? 36.233 24.664 9.852 1.00 24.32 87 LYS A CA 1
ATOM 648 C C . LYS A 1 90 ? 37.084 25.658 9.016 1.00 24.15 87 LYS A C 1
ATOM 649 O O . LYS A 1 90 ? 37.353 25.394 7.877 1.00 22.29 87 LYS A O 1
ATOM 655 N N . ALA A 1 91 ? 37.512 26.771 9.611 1.00 23.96 88 ALA A N 1
ATOM 656 C CA . ALA A 1 91 ? 38.319 27.748 8.905 1.00 24.46 88 ALA A CA 1
ATOM 657 C C . ALA A 1 91 ? 39.630 27.108 8.424 1.00 25.16 88 ALA A C 1
ATOM 658 O O . ALA A 1 91 ? 40.108 27.445 7.360 1.00 24.36 88 ALA A O 1
ATOM 660 N N . ALA A 1 92 ? 40.173 26.156 9.180 1.00 25.51 89 ALA A N 1
ATOM 661 C CA . ALA A 1 92 ? 41.418 25.490 8.829 1.00 25.97 89 ALA A CA 1
ATOM 662 C C . ALA A 1 92 ? 41.267 24.370 7.786 1.00 26.68 89 ALA A C 1
ATOM 663 O O . ALA A 1 92 ? 42.270 23.808 7.349 1.00 28.25 89 ALA A O 1
ATOM 665 N N . GLY A 1 93 ? 40.032 24.050 7.381 1.00 26.83 90 GLY A N 1
ATOM 666 C CA . GLY A 1 93 ? 39.749 22.890 6.496 1.00 25.92 90 GLY A CA 1
ATOM 667 C C . GLY A 1 93 ? 39.896 21.544 7.216 1.00 24.99 90 GLY A C 1
ATOM 668 O O . GLY A 1 93 ? 40.105 20.524 6.598 1.00 24.45 90 GLY A O 1
ATOM 669 N N . ALA A 1 94 ? 39.775 21.494 8.526 1.00 24.68 91 ALA A N 1
ATOM 670 C CA . ALA A 1 94 ? 39.881 20.180 9.211 1.00 24.83 91 ALA A CA 1
ATOM 671 C C . ALA A 1 94 ? 38.485 19.780 9.688 1.00 25.17 91 ALA A C 1
ATOM 672 O O . ALA A 1 94 ? 37.685 20.641 10.102 1.00 25.31 91 ALA A O 1
ATOM 674 N N . HIS A 1 95 ? 38.199 18.484 9.630 1.00 24.67 92 HIS A N 1
ATOM 675 C CA . HIS A 1 95 ? 36.980 17.923 10.272 1.00 23.78 92 HIS A CA 1
ATOM 676 C C . HIS A 1 95 ? 37.098 18.069 11.767 1.00 23.89 92 HIS A C 1
ATOM 677 O O . HIS A 1 95 ? 38.225 18.056 12.290 1.00 25.80 92 HIS A O 1
ATOM 684 N N . TYR A 1 96 ? 35.951 18.214 12.445 1.00 21.77 93 TYR A N 1
ATOM 685 C CA . TYR A 1 96 ? 35.877 18.535 13.860 1.00 22.36 93 TYR A CA 1
ATOM 686 C C . TYR A 1 96 ? 35.153 17.378 14.580 1.00 21.60 93 TYR A C 1
ATOM 687 O O . TYR A 1 96 ? 34.071 17.015 14.180 1.00 21.04 93 TYR A O 1
ATOM 696 N N . PHE A 1 97 ? 35.782 16.815 15.602 1.00 21.55 94 PHE A N 1
ATOM 697 C CA . PHE A 1 97 ? 35.228 15.761 16.472 1.00 21.61 94 PHE A CA 1
ATOM 698 C C . PHE A 1 97 ? 35.101 16.281 17.913 1.00 22.78 94 PHE A C 1
ATOM 699 O O . PHE A 1 97 ? 36.116 16.491 18.616 1.00 23.04 94 PHE A O 1
ATOM 707 N N . ASP A 1 98 ? 33.858 16.438 18.374 1.00 23.55 95 ASP A N 1
ATOM 708 C CA . ASP A 1 98 ? 33.545 17.136 19.654 1.00 22.92 95 ASP A CA 1
ATOM 709 C C . ASP A 1 98 ? 33.544 16.221 20.887 1.00 23.32 95 ASP A C 1
ATOM 710 O O . ASP A 1 98 ? 32.540 16.109 21.607 1.00 22.61 95 ASP A O 1
ATOM 715 N N . LEU A 1 99 ? 34.664 15.576 21.147 1.00 22.87 96 LEU A N 1
ATOM 716 C CA . LEU A 1 99 ? 34.787 14.670 22.297 1.00 23.89 96 LEU A CA 1
ATOM 717 C C . LEU A 1 99 ? 34.623 15.436 23.650 1.00 23.69 96 LEU A C 1
ATOM 718 O O . LEU A 1 99 ? 33.810 15.056 24.492 1.00 24.47 96 LEU A O 1
ATOM 723 N N . THR A 1 100 ? 35.397 16.505 23.801 1.00 23.84 97 THR A N 1
ATOM 724 C CA . THR A 1 100 ? 35.479 17.405 24.997 1.00 24.09 97 THR A CA 1
ATOM 725 C C . THR A 1 100 ? 36.295 16.756 26.135 1.00 25.22 97 THR A C 1
ATOM 726 O O . THR A 1 100 ? 36.663 15.579 26.082 1.00 25.79 97 THR A O 1
ATOM 730 N N . GLU A 1 101 ? 36.599 17.559 27.142 1.00 25.98 98 GLU A N 1
ATOM 731 C CA . GLU A 1 101 ? 37.491 17.155 28.231 1.00 26.77 98 GLU A CA 1
ATOM 732 C C . GLU A 1 101 ? 36.753 16.244 29.225 1.00 26.69 98 GLU A C 1
ATOM 733 O O . GLU A 1 101 ? 37.390 15.524 29.981 1.00 25.12 98 GLU A O 1
ATOM 739 N N . ASP A 1 102 ? 35.416 16.298 29.213 1.00 27.29 99 ASP A N 1
ATOM 740 C CA . ASP A 1 102 ? 34.550 15.659 30.242 1.00 27.59 99 ASP A CA 1
ATOM 741 C C . ASP A 1 102 ? 33.232 15.273 29.556 1.00 26.88 99 ASP A C 1
ATOM 742 O O . ASP A 1 102 ? 32.346 16.101 29.389 1.00 25.42 99 ASP A O 1
ATOM 747 N N . VAL A 1 103 ? 33.167 14.017 29.141 1.00 27.00 100 VAL A N 1
ATOM 748 C CA . VAL A 1 103 ? 32.085 13.481 28.326 1.00 26.92 100 VAL A CA 1
ATOM 749 C C . VAL A 1 103 ? 30.755 13.436 29.090 1.00 27.16 100 VAL A C 1
ATOM 750 O O . VAL A 1 103 ? 29.695 13.724 28.523 1.00 27.12 100 VAL A O 1
ATOM 754 N N . ALA A 1 104 ? 30.818 13.113 30.384 1.00 26.39 101 ALA A N 1
ATOM 755 C CA . ALA A 1 104 ? 29.613 13.036 31.182 1.00 25.78 101 ALA A CA 1
ATOM 756 C C . ALA A 1 104 ? 28.982 14.417 31.254 1.00 24.84 101 ALA A C 1
ATOM 757 O O . ALA A 1 104 ? 27.791 14.560 30.991 1.00 24.62 101 ALA A O 1
ATOM 759 N N . ALA A 1 105 ? 29.781 15.442 31.548 1.00 23.20 102 ALA A N 1
ATOM 760 C CA . ALA A 1 105 ? 29.239 16.789 31.670 1.00 22.47 102 ALA A CA 1
ATOM 761 C C . ALA A 1 105 ? 28.711 17.301 30.322 1.00 22.23 102 ALA A C 1
ATOM 762 O O . ALA A 1 105 ? 27.655 17.957 30.244 1.00 20.83 102 ALA A O 1
ATOM 764 N N . THR A 1 106 ? 29.475 17.034 29.268 1.00 21.32 103 THR A N 1
ATOM 765 C CA . THR A 1 106 ? 29.083 17.491 27.956 1.00 21.81 103 THR A CA 1
ATOM 766 C C . THR A 1 106 ? 27.777 16.788 27.566 1.00 20.90 103 THR A C 1
ATOM 767 O O . THR A 1 106 ? 26.816 17.451 27.092 1.00 20.13 103 THR A O 1
ATOM 771 N N . ASN A 1 107 ? 27.702 15.484 27.830 1.00 19.49 104 ASN A N 1
ATOM 772 C CA . ASN A 1 107 ? 26.453 14.775 27.545 1.00 20.02 104 ASN A CA 1
ATOM 773 C C . ASN A 1 107 ? 25.272 15.366 28.298 1.00 19.28 104 ASN A C 1
ATOM 774 O O . ASN A 1 107 ? 24.149 15.393 27.759 1.00 18.66 104 ASN A O 1
ATOM 779 N N . ALA A 1 108 ? 25.507 15.836 29.531 1.00 19.21 105 ALA A N 1
ATOM 780 C CA . ALA A 1 108 ? 24.376 16.382 30.342 1.00 19.07 105 ALA A CA 1
ATOM 781 C C . ALA A 1 108 ? 23.972 17.726 29.729 1.00 18.58 105 ALA A C 1
ATOM 782 O O . ALA A 1 108 ? 22.807 18.014 29.614 1.00 17.44 105 ALA A O 1
ATOM 784 N N . VAL A 1 109 ? 24.948 18.513 29.277 1.00 19.01 106 VAL A N 1
ATOM 785 C CA . VAL A 1 109 ? 24.638 19.784 28.611 1.00 19.32 106 VAL A CA 1
ATOM 786 C C . VAL A 1 109 ? 23.852 19.487 27.326 1.00 19.97 106 VAL A C 1
ATOM 787 O O . VAL A 1 109 ? 22.819 20.106 27.077 1.00 19.63 106 VAL A O 1
ATOM 791 N N . ARG A 1 110 ? 24.321 18.509 26.552 1.00 20.94 107 ARG A N 1
ATOM 792 C CA . ARG A 1 110 ? 23.634 18.063 25.325 1.00 22.04 107 ARG A CA 1
ATOM 793 C C . ARG A 1 110 ? 22.201 17.661 25.606 1.00 23.35 107 ARG A C 1
ATOM 794 O O . ARG A 1 110 ? 21.306 18.054 24.852 1.00 24.47 107 ARG A O 1
ATOM 802 N N . ALA A 1 111 ? 21.970 16.916 26.692 1.00 23.19 108 ALA A N 1
ATOM 803 C CA . ALA A 1 111 ? 20.600 16.540 27.058 1.00 24.61 108 ALA A CA 1
ATOM 804 C C . ALA A 1 111 ? 19.701 17.751 27.390 1.00 25.47 108 ALA A C 1
ATOM 805 O O . ALA A 1 111 ? 18.559 17.810 26.922 1.00 25.24 108 ALA A O 1
ATOM 807 N N . LEU A 1 112 ? 20.196 18.713 28.174 1.00 26.75 109 LEU A N 1
ATOM 808 C CA . LEU A 1 112 ? 19.488 20.004 28.362 1.00 28.11 109 LEU A CA 1
ATOM 809 C C . LEU A 1 112 ? 19.071 20.646 27.034 1.00 29.48 109 LEU A C 1
ATOM 810 O O . LEU A 1 112 ? 17.897 20.833 26.749 1.00 29.05 109 LEU A O 1
ATOM 815 N N . VAL A 1 113 ? 20.063 20.965 26.211 1.00 31.78 110 VAL A N 1
ATOM 816 C CA . VAL A 1 113 ? 19.803 21.538 24.893 1.00 34.01 110 VAL A CA 1
ATOM 817 C C . VAL A 1 113 ? 18.639 20.823 24.158 1.00 36.32 110 VAL A C 1
ATOM 818 O O . VAL A 1 113 ? 17.873 21.477 23.427 1.00 37.07 110 VAL A O 1
ATOM 822 N N . GLU A 1 114 ? 18.481 19.511 24.416 1.00 37.87 111 GLU A N 1
ATOM 823 C CA A GLU A 1 114 ? 17.469 18.693 23.734 0.60 38.81 111 GLU A CA 1
ATOM 824 C CA B GLU A 1 114 ? 17.483 18.658 23.747 0.40 38.34 111 GLU A CA 1
ATOM 825 C C . GLU A 1 114 ? 16.192 18.545 24.533 1.00 38.92 111 GLU A C 1
ATOM 826 O O . GLU A 1 114 ? 15.132 18.377 23.963 1.00 39.35 111 GLU A O 1
ATOM 837 N N . ASP A 1 115 ? 16.298 18.597 25.855 1.00 40.18 112 ASP A N 1
ATOM 838 C CA . ASP A 1 115 ? 15.133 18.603 26.728 1.00 41.04 112 ASP A CA 1
ATOM 839 C C . ASP A 1 115 ? 14.498 19.989 26.690 1.00 41.54 112 ASP A C 1
ATOM 840 O O . ASP A 1 115 ? 14.266 20.616 27.733 1.00 41.78 112 ASP A O 1
ATOM 845 N N . SER A 1 116 ? 14.196 20.441 25.469 1.00 41.72 113 SER A N 1
ATOM 846 C CA . SER A 1 116 ? 13.741 21.803 25.207 1.00 41.65 113 SER A CA 1
ATOM 847 C C . SER A 1 116 ? 12.608 21.769 24.180 1.00 41.91 113 SER A C 1
ATOM 848 O O . SER A 1 116 ? 11.653 20.979 24.312 1.00 41.74 113 SER A O 1
ATOM 859 N N . ARG B 1 5 ? 39.511 23.458 38.716 1.00 34.95 2 ARG B N 1
ATOM 860 C CA . ARG B 1 5 ? 38.231 23.541 38.008 1.00 33.11 2 ARG B CA 1
ATOM 861 C C . ARG B 1 5 ? 38.068 24.816 37.221 1.00 31.16 2 ARG B C 1
ATOM 862 O O . ARG B 1 5 ? 38.522 25.874 37.645 1.00 30.45 2 ARG B O 1
ATOM 870 N N . TRP B 1 6 ? 37.354 24.728 36.099 1.00 29.48 3 TRP B N 1
ATOM 871 C CA . TRP B 1 6 ? 36.977 25.915 35.354 1.00 28.12 3 TRP B CA 1
ATOM 872 C C . TRP B 1 6 ? 35.908 26.678 36.118 1.00 26.74 3 TRP B C 1
ATOM 873 O O . TRP B 1 6 ? 34.920 26.087 36.589 1.00 26.75 3 TRP B O 1
ATOM 884 N N . ASN B 1 7 ? 36.084 27.995 36.182 1.00 25.00 4 ASN B N 1
ATOM 885 C CA . ASN B 1 7 ? 35.180 28.877 36.894 1.00 23.81 4 ASN B CA 1
ATOM 886 C C . ASN B 1 7 ? 34.177 29.537 35.923 1.00 23.47 4 ASN B C 1
ATOM 887 O O . ASN B 1 7 ? 34.543 30.364 35.046 1.00 23.19 4 ASN B O 1
ATOM 892 N N . ILE B 1 8 ? 32.906 29.153 36.071 1.00 22.49 5 ILE B N 1
ATOM 893 C CA . ILE B 1 8 ? 31.860 29.543 35.149 1.00 20.98 5 ILE B CA 1
ATOM 894 C C . ILE B 1 8 ? 30.812 30.425 35.848 1.00 21.37 5 ILE B C 1
ATOM 895 O O . ILE B 1 8 ? 30.334 30.123 36.978 1.00 18.15 5 ILE B O 1
ATOM 900 N N . CYS B 1 9 ? 30.463 31.516 35.165 1.00 20.40 6 CYS B N 1
ATOM 901 C CA . CYS B 1 9 ? 29.372 32.331 35.589 1.00 22.66 6 CYS B CA 1
ATOM 902 C C . CYS B 1 9 ? 28.167 32.131 34.677 1.00 22.47 6 CYS B C 1
ATOM 903 O O . CYS B 1 9 ? 28.249 32.391 33.488 1.00 24.17 6 CYS B O 1
ATOM 906 N N . VAL B 1 10 ? 27.076 31.616 35.214 1.00 22.18 7 VAL B N 1
ATOM 907 C CA . VAL B 1 10 ? 25.837 31.551 34.476 1.00 22.62 7 VAL B CA 1
ATOM 908 C C . VAL B 1 10 ? 25.009 32.841 34.666 1.00 23.58 7 VAL B C 1
ATOM 909 O O . VAL B 1 10 ? 24.626 33.169 35.790 1.00 22.23 7 VAL B O 1
ATOM 913 N N . VAL B 1 11 ? 24.748 33.560 33.573 1.00 22.60 8 VAL B N 1
ATOM 914 C CA . VAL B 1 11 ? 23.984 34.809 33.635 1.00 23.45 8 VAL B CA 1
ATOM 915 C C . VAL B 1 11 ? 22.524 34.510 33.271 1.00 23.29 8 VAL B C 1
ATOM 916 O O . VAL B 1 11 ? 22.159 34.215 32.111 1.00 21.82 8 VAL B O 1
ATOM 920 N N . GLY B 1 12 ? 21.689 34.537 34.295 1.00 23.00 9 GLY B N 1
ATOM 921 C CA . GLY B 1 12 ? 20.280 34.164 34.151 1.00 24.71 9 GLY B CA 1
ATOM 922 C C . GLY B 1 12 ? 19.861 33.091 35.130 1.00 24.92 9 GLY B C 1
ATOM 923 O O . GLY B 1 12 ? 20.331 31.955 35.060 1.00 25.66 9 GLY B O 1
ATOM 924 N N . ALA B 1 13 ? 18.918 33.404 36.009 1.00 26.05 10 ALA B N 1
ATOM 925 C CA . ALA B 1 13 ? 18.445 32.417 36.990 1.00 25.58 10 ALA B CA 1
ATOM 926 C C . ALA B 1 13 ? 17.056 31.829 36.677 1.00 26.05 10 ALA B C 1
ATOM 927 O O . ALA B 1 13 ? 16.351 31.372 37.582 1.00 27.03 10 ALA B O 1
ATOM 929 N N . GLY B 1 14 ? 16.666 31.800 35.410 1.00 26.05 11 GLY B N 1
ATOM 930 C CA . GLY B 1 14 ? 15.464 31.072 34.986 1.00 25.67 11 GLY B CA 1
ATOM 931 C C . GLY B 1 14 ? 15.726 29.582 34.976 1.00 26.02 11 GLY B C 1
ATOM 932 O O . GLY B 1 14 ? 16.742 29.115 35.479 1.00 25.99 11 GLY B O 1
ATOM 933 N N . LYS B 1 15 ? 14.813 28.822 34.389 1.00 26.71 12 LYS B N 1
ATOM 934 C CA . LYS B 1 15 ? 14.857 27.369 34.491 1.00 26.76 12 LYS B CA 1
ATOM 935 C C . LYS B 1 15 ? 16.138 26.735 33.927 1.00 26.18 12 LYS B C 1
ATOM 936 O O . LYS B 1 15 ? 16.703 25.881 34.550 1.00 25.11 12 LYS B O 1
ATOM 942 N N . ILE B 1 16 ? 16.558 27.139 32.737 1.00 25.73 13 ILE B N 1
ATOM 943 C CA . ILE B 1 16 ? 17.762 26.612 32.123 1.00 25.75 13 ILE B CA 1
ATOM 944 C C . ILE B 1 16 ? 18.976 26.965 33.008 1.00 24.55 13 ILE B C 1
ATOM 945 O O . ILE B 1 16 ? 19.879 26.168 33.157 1.00 23.73 13 ILE B O 1
ATOM 950 N N . GLY B 1 17 ? 18.977 28.173 33.552 1.00 23.29 14 GLY B N 1
ATOM 951 C CA . GLY B 1 17 ? 20.090 28.693 34.358 1.00 23.38 14 GLY B CA 1
ATOM 952 C C . GLY B 1 17 ? 20.210 27.813 35.569 1.00 23.34 14 GLY B C 1
ATOM 953 O O . GLY B 1 17 ? 21.288 27.393 35.914 1.00 23.67 14 GLY B O 1
ATOM 954 N N . GLN B 1 18 ? 19.068 27.465 36.147 1.00 22.88 15 GLN B N 1
ATOM 955 C CA . GLN B 1 18 ? 19.007 26.557 37.252 1.00 23.81 15 GLN B CA 1
ATOM 956 C C . GLN B 1 18 ? 19.514 25.147 36.941 1.00 23.46 15 GLN B C 1
ATOM 957 O O . GLN B 1 18 ? 20.279 24.554 37.728 1.00 22.14 15 GLN B O 1
ATOM 979 N N . ILE B 1 20 ? 21.464 24.242 34.392 1.00 22.97 17 ILE B N 1
ATOM 980 C CA A ILE B 1 20 ? 22.884 24.282 34.058 0.60 23.47 17 ILE B CA 1
ATOM 981 C CA B ILE B 1 20 ? 22.884 24.237 34.054 0.40 23.05 17 ILE B CA 1
ATOM 982 C C . ILE B 1 20 ? 23.707 24.346 35.345 1.00 23.26 17 ILE B C 1
ATOM 983 O O . ILE B 1 20 ? 24.694 23.619 35.516 1.00 22.72 17 ILE B O 1
ATOM 992 N N . ALA B 1 21 ? 23.263 25.186 36.272 1.00 23.34 18 ALA B N 1
ATOM 993 C CA . ALA B 1 21 ? 23.959 25.312 37.538 1.00 23.81 18 ALA B CA 1
ATOM 994 C C . ALA B 1 21 ? 24.003 23.997 38.279 1.00 23.54 18 ALA B C 1
ATOM 995 O O . ALA B 1 21 ? 25.073 23.606 38.757 1.00 24.58 18 ALA B O 1
ATOM 997 N N . ALA B 1 22 ? 22.864 23.314 38.390 1.00 24.15 19 ALA B N 1
ATOM 998 C CA . ALA B 1 22 ? 22.788 22.020 39.086 1.00 24.06 19 ALA B CA 1
ATOM 999 C C . ALA B 1 22 ? 23.757 21.024 38.437 1.00 25.54 19 ALA B C 1
ATOM 1000 O O . ALA B 1 22 ? 24.526 20.325 39.119 1.00 26.59 19 ALA B O 1
ATOM 1002 N N . LEU B 1 23 ? 23.763 20.997 37.115 1.00 26.52 20 LEU B N 1
ATOM 1003 C CA . LEU B 1 23 ? 24.667 20.137 36.351 1.00 28.07 20 LEU B CA 1
ATOM 1004 C C . LEU B 1 23 ? 26.156 20.457 36.635 1.00 27.88 20 LEU B C 1
ATOM 1005 O O . LEU B 1 23 ? 26.942 19.571 36.947 1.00 27.73 20 LEU B O 1
ATOM 1010 N N . LEU B 1 24 ? 26.533 21.721 36.567 1.00 28.25 21 LEU B N 1
ATOM 1011 C CA . LEU B 1 24 ? 27.947 22.096 36.743 1.00 28.99 21 LEU B CA 1
ATOM 1012 C C . LEU B 1 24 ? 28.396 21.850 38.167 1.00 29.39 21 LEU B C 1
ATOM 1013 O O . LEU B 1 24 ? 29.508 21.386 38.408 1.00 29.14 21 LEU B O 1
ATOM 1018 N N . LYS B 1 25 ? 27.501 22.134 39.100 1.00 30.15 22 LYS B N 1
ATOM 1019 C CA . LYS B 1 25 ? 27.760 21.951 40.528 1.00 30.61 22 LYS B CA 1
ATOM 1020 C C . LYS B 1 25 ? 28.178 20.508 40.873 1.00 30.74 22 LYS B C 1
ATOM 1021 O O . LYS B 1 25 ? 29.130 20.271 41.604 1.00 30.29 22 LYS B O 1
ATOM 1027 N N . THR B 1 26 ? 27.469 19.531 40.344 1.00 30.66 23 THR B N 1
ATOM 1028 C CA . THR B 1 26 ? 27.829 18.156 40.637 1.00 30.76 23 THR B CA 1
ATOM 1029 C C . THR B 1 26 ? 28.945 17.636 39.709 1.00 30.63 23 THR B C 1
ATOM 1030 O O . THR B 1 26 ? 29.324 16.501 39.816 1.00 29.47 23 THR B O 1
ATOM 1034 N N . SER B 1 27 ? 29.472 18.468 38.807 1.00 31.01 24 SER B N 1
ATOM 1035 C CA . SER B 1 27 ? 30.504 18.035 37.851 1.00 31.00 24 SER B CA 1
ATOM 1036 C C . SER B 1 27 ? 31.818 17.814 38.565 1.00 30.97 24 SER B C 1
ATOM 1037 O O . SER B 1 27 ? 31.911 18.067 39.760 1.00 31.18 24 SER B O 1
ATOM 1040 N N . SER B 1 28 ? 32.828 17.338 37.840 1.00 30.92 25 SER B N 1
ATOM 1041 C CA . SER 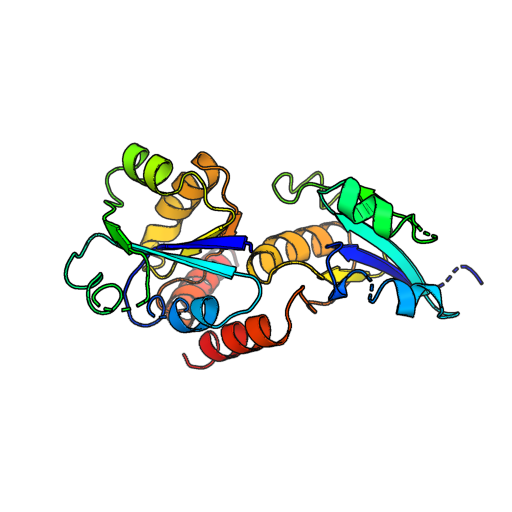B 1 28 ? 34.172 17.149 38.419 1.00 31.15 25 SER B CA 1
ATOM 1042 C C . SER B 1 28 ? 35.242 18.178 37.950 1.00 30.51 25 SER B C 1
ATOM 1043 O O . SER B 1 28 ? 36.391 18.144 38.397 1.00 31.27 25 SER B O 1
ATOM 1046 N N . ASN B 1 29 ? 34.861 19.066 37.042 1.00 29.39 26 ASN B N 1
ATOM 1047 C CA . ASN B 1 29 ? 35.793 19.975 36.426 1.00 28.41 26 ASN B CA 1
ATOM 1048 C C . ASN B 1 29 ? 35.360 21.446 36.433 1.00 27.81 26 ASN B C 1
ATOM 1049 O O . ASN B 1 29 ? 36.131 22.303 36.003 1.00 26.99 26 ASN B O 1
ATOM 1054 N N . TYR B 1 30 ? 34.138 21.738 36.887 1.00 28.03 27 TYR B N 1
ATOM 1055 C CA . TYR B 1 30 ? 33.558 23.110 36.788 1.00 27.92 27 TYR B CA 1
ATOM 1056 C C . TYR B 1 30 ? 33.084 23.597 38.174 1.00 27.34 27 TYR B C 1
ATOM 1057 O O . TYR B 1 30 ? 32.707 22.791 39.017 1.00 27.69 27 TYR B O 1
ATOM 1066 N N . SER B 1 31 ? 33.190 24.908 38.395 1.00 26.41 28 SER B N 1
ATOM 1067 C CA . SER B 1 31 ? 32.552 25.634 39.501 1.00 25.62 28 SER B CA 1
ATOM 1068 C C . SER B 1 31 ? 31.603 26.618 38.848 1.00 24.01 28 SER B C 1
ATOM 1069 O O . SER B 1 31 ? 31.914 27.174 37.782 1.00 24.66 28 SER B O 1
ATOM 1072 N N . VAL B 1 32 ? 30.489 26.881 39.512 1.00 22.57 29 VAL B N 1
ATOM 1073 C CA . VAL B 1 32 ? 29.477 27.731 38.951 1.00 21.32 29 VAL B CA 1
ATOM 1074 C C . VAL B 1 32 ? 29.020 28.794 39.940 1.00 20.22 29 VAL B C 1
ATOM 1075 O O . VAL B 1 32 ? 28.906 28.517 41.132 1.00 19.89 29 VAL B O 1
ATOM 1079 N N . THR B 1 33 ? 28.838 30.010 39.417 1.00 19.01 30 THR B N 1
ATOM 1080 C CA . THR B 1 33 ? 28.146 31.128 40.068 1.00 20.09 30 THR B CA 1
ATOM 1081 C C . THR B 1 33 ? 26.995 31.568 39.165 1.00 19.86 30 THR B C 1
ATOM 1082 O O . THR B 1 33 ? 27.145 31.550 37.932 1.00 20.75 30 THR B O 1
ATOM 1086 N N . VAL B 1 34 ? 25.843 31.888 39.745 1.00 19.75 31 VAL B N 1
ATOM 1087 C CA . VAL B 1 34 ? 24.709 32.422 38.990 1.00 19.64 31 VAL B CA 1
ATOM 1088 C C . VAL B 1 34 ? 24.489 33.894 39.221 1.00 20.35 31 VAL B C 1
ATOM 1089 O O . VAL B 1 34 ? 24.420 34.352 40.346 1.00 18.23 31 VAL B O 1
ATOM 1093 N N . ALA B 1 35 ? 24.503 34.642 38.125 1.00 20.95 32 ALA B N 1
ATOM 1094 C CA . ALA B 1 35 ? 24.336 36.094 38.146 1.00 22.62 32 ALA B CA 1
ATOM 1095 C C . ALA B 1 35 ? 22.933 36.393 37.613 1.00 23.87 32 ALA B C 1
ATOM 1096 O O . ALA B 1 35 ? 22.479 35.744 36.637 1.00 21.99 32 ALA B O 1
ATOM 1098 N N . ASP B 1 36 ? 22.227 37.292 38.313 1.00 23.73 33 ASP B N 1
ATOM 1099 C CA . ASP B 1 36 ? 20.888 37.743 37.892 1.00 24.83 33 ASP B CA 1
ATOM 1100 C C . ASP B 1 36 ? 20.553 39.082 38.573 1.00 24.74 33 ASP B C 1
ATOM 1101 O O . ASP B 1 36 ? 21.238 39.544 39.488 1.00 24.26 33 ASP B O 1
ATOM 1106 N N . HIS B 1 37 ? 19.493 39.703 38.112 1.00 24.82 34 HIS B N 1
ATOM 1107 C CA . HIS B 1 37 ? 18.999 40.942 38.703 1.00 27.00 34 HIS B CA 1
ATOM 1108 C C . HIS B 1 37 ? 18.003 40.667 39.845 1.00 27.13 34 HIS B C 1
ATOM 1109 O O . HIS B 1 37 ? 17.834 41.490 40.732 1.00 26.94 34 HIS B O 1
ATOM 1116 N N . ASP B 1 38 ? 17.358 39.500 39.821 1.00 28.07 35 ASP B N 1
ATOM 1117 C CA . ASP B 1 38 ? 16.254 39.195 40.730 1.00 28.93 35 ASP B CA 1
ATOM 1118 C C . ASP B 1 38 ? 16.749 38.473 42.009 1.00 30.05 35 ASP B C 1
ATOM 1119 O O . ASP B 1 38 ? 17.134 37.313 41.957 1.00 28.81 35 ASP B O 1
ATOM 1124 N N . LEU B 1 39 ? 16.739 39.164 43.147 1.00 32.09 36 LEU B N 1
ATOM 1125 C CA . LEU B 1 39 ? 17.074 38.541 44.463 1.00 33.95 36 LEU B CA 1
ATOM 1126 C C . LEU B 1 39 ? 16.358 37.245 44.835 1.00 34.85 36 LEU B C 1
ATOM 1127 O O . LEU B 1 39 ? 16.932 36.428 45.553 1.00 35.44 36 LEU B O 1
ATOM 1132 N N . ALA B 1 40 ? 15.120 37.072 44.360 1.00 36.38 37 ALA B N 1
ATOM 1133 C CA . ALA B 1 40 ? 14.271 35.915 44.693 1.00 36.95 37 ALA B CA 1
ATOM 1134 C C . ALA B 1 40 ? 14.470 34.797 43.681 1.00 37.95 37 ALA B C 1
ATOM 1135 O O . ALA B 1 40 ? 14.084 33.640 43.915 1.00 38.38 37 ALA B O 1
ATOM 1137 N N . ALA B 1 41 ? 15.005 35.156 42.520 1.00 38.16 38 ALA B N 1
ATOM 1138 C CA . ALA B 1 41 ? 15.482 34.176 41.557 1.00 38.09 38 ALA B CA 1
ATOM 1139 C C . ALA B 1 41 ? 16.752 33.564 42.133 1.00 38.20 38 ALA B C 1
ATOM 1140 O O . ALA B 1 41 ? 16.978 32.332 42.018 1.00 38.80 38 ALA B O 1
ATOM 1142 N N . LEU B 1 42 ? 17.546 34.419 42.800 1.00 37.08 39 LEU B N 1
ATOM 1143 C CA . LEU B 1 42 ? 18.833 34.034 43.379 1.00 35.34 39 LEU B CA 1
ATOM 1144 C C . LEU B 1 42 ? 18.599 33.373 44.736 1.00 35.62 39 LEU B C 1
ATOM 1145 O O . LEU B 1 42 ? 19.435 33.457 45.654 1.00 36.45 39 LEU B O 1
ATOM 1150 N N . ALA B 1 43 ? 17.440 32.747 44.901 1.00 34.75 40 ALA B N 1
ATOM 1151 C CA . ALA B 1 43 ? 17.086 32.116 46.195 1.00 32.99 40 ALA B CA 1
ATOM 1152 C C . ALA B 1 43 ? 16.931 30.632 45.949 1.00 31.85 40 ALA B C 1
ATOM 1153 O O . ALA B 1 43 ? 17.529 29.797 46.651 1.00 31.17 40 ALA B O 1
ATOM 1155 N N A VAL B 1 44 ? 16.137 30.315 44.922 0.60 30.55 41 VAL B N 1
ATOM 1156 C CA A VAL B 1 44 ? 16.171 28.998 44.303 0.60 30.13 41 VAL B CA 1
ATOM 1157 C C A VAL B 1 44 ? 17.616 28.486 44.262 0.60 30.05 41 VAL B C 1
ATOM 1158 O O A VAL B 1 44 ? 17.891 27.332 44.611 0.60 29.49 41 VAL B O 1
ATOM 1162 N N A LEU B 1 45 ? 18.532 29.372 43.866 0.60 30.05 42 LEU B N 1
ATOM 1163 C CA A LEU B 1 45 ? 19.953 29.061 43.837 0.60 29.76 42 LEU B CA 1
ATOM 1164 C C A LEU B 1 45 ? 20.648 29.072 45.192 0.60 29.13 42 LEU B C 1
ATOM 1165 O O A LEU B 1 45 ? 21.531 28.267 45.417 0.60 28.74 42 LEU B O 1
ATOM 1170 N N A ASN B 1 46 ? 20.264 29.980 46.074 0.60 29.33 43 ASN B N 1
ATOM 1171 C CA A ASN B 1 46 ? 21.158 30.433 47.128 0.60 29.63 43 ASN B CA 1
ATOM 1172 C C A ASN B 1 46 ? 20.961 29.863 48.528 0.60 30.50 43 ASN B C 1
ATOM 1173 O O A ASN B 1 46 ? 21.949 29.482 49.180 0.60 31.04 43 ASN B O 1
ATOM 1178 N N A ARG B 1 47 ? 19.729 29.789 49.038 0.60 31.00 44 ARG B N 1
ATOM 1179 C CA A ARG B 1 47 ? 19.522 28.995 50.267 0.60 30.80 44 ARG B CA 1
ATOM 1180 C C A ARG B 1 47 ? 20.058 27.612 49.949 0.60 30.64 44 ARG B C 1
ATOM 1181 O O A ARG B 1 47 ? 20.339 26.836 50.842 0.60 30.22 44 ARG B O 1
ATOM 1197 N N . GLY B 1 49 ? 22.867 25.298 47.247 1.00 29.68 46 GLY B N 1
ATOM 1198 C CA . GLY B 1 49 ? 24.319 25.191 47.226 1.00 29.74 46 GLY B CA 1
ATOM 1199 C C . GLY B 1 49 ? 25.049 26.284 46.455 1.00 29.39 46 GLY B C 1
ATOM 1200 O O . GLY B 1 49 ? 26.264 26.480 46.641 1.00 29.25 46 GLY B O 1
ATOM 1201 N N . VAL B 1 50 ? 24.313 27.026 45.626 1.00 28.48 47 VAL B N 1
ATOM 1202 C CA . VAL B 1 50 ? 24.930 27.794 44.547 1.00 27.63 47 VAL B CA 1
ATOM 1203 C C . VAL B 1 50 ? 25.292 29.224 44.892 1.00 26.80 47 VAL B C 1
ATOM 1204 O O . VAL B 1 50 ? 24.472 30.006 45.357 1.00 27.54 47 VAL B O 1
ATOM 1208 N N . ALA B 1 51 ? 26.542 29.546 44.621 1.00 25.16 48 ALA B N 1
ATOM 1209 C CA . ALA B 1 51 ? 27.002 30.901 44.668 1.00 24.49 48 ALA B CA 1
ATOM 1210 C C . ALA B 1 51 ? 26.173 31.761 43.695 1.00 24.51 48 ALA B C 1
ATOM 1211 O O . ALA B 1 51 ? 25.902 31.373 42.525 1.00 23.68 48 ALA B O 1
ATOM 1213 N N . THR B 1 52 ? 25.770 32.922 44.180 1.00 23.75 49 THR B N 1
ATOM 1214 C CA . THR B 1 52 ? 25.012 33.853 43.367 1.00 24.84 49 THR B CA 1
ATOM 1215 C C . THR B 1 52 ? 25.625 35.232 43.426 1.00 25.98 49 THR B C 1
ATOM 1216 O O . THR B 1 52 ? 26.464 35.524 44.289 1.00 27.14 49 THR B O 1
ATOM 1220 N N . LYS B 1 53 ? 25.170 36.094 42.532 1.00 26.53 50 LYS B N 1
ATOM 1221 C CA . LYS B 1 53 ? 25.707 37.434 42.403 1.00 27.86 50 LYS B CA 1
ATOM 1222 C C . LYS B 1 53 ? 24.648 38.309 41.708 1.00 27.11 50 LYS B C 1
ATOM 1223 O O . LYS B 1 53 ? 24.177 37.979 40.640 1.00 25.29 50 LYS B O 1
ATOM 1229 N N . GLN B 1 54 ? 24.231 39.395 42.341 1.00 26.25 51 GLN B N 1
ATOM 1230 C CA . GLN B 1 54 ? 23.241 40.268 41.702 1.00 25.61 51 GLN B CA 1
ATOM 1231 C C . GLN B 1 54 ? 23.916 41.175 40.656 1.00 26.04 51 GLN B C 1
ATOM 1232 O O . GLN B 1 54 ? 24.926 41.797 40.939 1.00 25.37 51 GLN B O 1
ATOM 1238 N N . VAL B 1 55 ? 23.365 41.224 39.450 1.00 25.92 52 VAL B N 1
ATOM 1239 C CA . VAL B 1 55 ? 23.905 42.109 38.374 1.00 26.21 52 VAL B CA 1
ATOM 1240 C C . VAL B 1 55 ? 22.783 42.952 37.777 1.00 27.44 52 VAL B C 1
ATOM 1241 O O . VAL B 1 55 ? 21.625 42.643 37.954 1.00 27.45 52 VAL B O 1
ATOM 1245 N N . ASP B 1 56 ? 23.138 44.048 37.097 1.00 30.58 53 ASP B N 1
ATOM 1246 C CA . ASP B 1 56 ? 22.209 44.821 36.243 1.00 31.00 53 ASP B CA 1
ATOM 1247 C C . ASP B 1 56 ? 22.710 44.864 34.805 1.00 31.17 53 ASP B C 1
ATOM 1248 O O . ASP B 1 56 ? 23.753 45.491 34.515 1.00 31.14 53 ASP B O 1
ATOM 1253 N N . ALA B 1 57 ? 21.977 44.224 33.873 1.00 31.80 54 ALA B N 1
ATOM 1254 C CA . ALA B 1 57 ? 22.408 44.179 32.474 1.00 31.70 54 ALA B CA 1
ATOM 1255 C C . ALA B 1 57 ? 22.351 45.545 31.835 1.00 32.50 54 ALA B C 1
ATOM 1256 O O . ALA B 1 57 ? 22.950 45.752 30.801 1.00 33.65 54 ALA B O 1
ATOM 1258 N N . LYS B 1 58 ? 21.651 46.493 32.445 1.00 32.22 55 LYS B N 1
ATOM 1259 C CA . LYS B 1 58 ? 21.723 47.855 31.971 1.00 32.77 55 LYS B CA 1
ATOM 1260 C C . LYS B 1 58 ? 23.018 48.571 32.394 1.00 32.77 55 LYS B C 1
ATOM 1261 O O . LYS B 1 58 ? 23.344 49.622 31.860 1.00 33.65 55 LYS B O 1
ATOM 1267 N N . ASP B 1 59 ? 23.776 48.006 33.328 1.00 32.38 56 ASP B N 1
ATOM 1268 C CA . ASP B 1 59 ? 24.969 48.694 33.796 1.00 31.92 56 ASP B CA 1
ATOM 1269 C C . ASP B 1 59 ? 26.143 47.918 33.245 1.00 31.34 56 ASP B C 1
ATOM 1270 O O . ASP B 1 59 ? 26.549 46.901 33.781 1.00 31.17 56 ASP B O 1
ATOM 1275 N N . GLU B 1 60 ? 26.662 48.394 32.132 1.00 31.35 57 GLU B N 1
ATOM 1276 C CA . GLU B 1 60 ? 27.600 47.611 31.398 1.00 31.83 57 GLU B CA 1
ATOM 1277 C C . GLU B 1 60 ? 28.966 47.470 32.064 1.00 30.47 57 GLU B C 1
ATOM 1278 O O . GLU B 1 60 ? 29.588 46.385 32.004 1.00 27.56 57 GLU B O 1
ATOM 1284 N N . ALA B 1 61 ? 29.412 48.564 32.695 1.00 29.83 58 ALA B N 1
ATOM 1285 C CA . ALA B 1 61 ? 30.694 48.595 33.392 1.00 29.10 58 ALA B CA 1
ATOM 1286 C C . ALA B 1 61 ? 30.573 47.692 34.621 1.00 28.97 58 ALA B C 1
ATOM 1287 O O . ALA B 1 61 ? 31.456 46.900 34.922 1.00 29.23 58 ALA B O 1
ATOM 1289 N N . GLY B 1 62 ? 29.459 47.808 35.318 1.00 28.55 59 GLY B N 1
ATOM 1290 C CA . GLY B 1 62 ? 29.147 46.914 36.409 1.00 28.27 59 GLY B CA 1
ATOM 1291 C C . GLY B 1 62 ? 29.081 45.449 36.002 1.00 27.44 59 GLY B C 1
ATOM 1292 O O . GLY B 1 62 ? 29.557 44.564 36.742 1.00 27.99 59 GLY B O 1
ATOM 1293 N N . LEU B 1 63 ? 28.491 45.156 34.847 1.00 26.75 60 LEU B N 1
ATOM 1294 C CA . LEU B 1 63 ? 28.368 43.755 34.428 1.00 25.31 60 LEU B CA 1
ATOM 1295 C C . LEU B 1 63 ? 29.746 43.157 34.127 1.00 24.77 60 LEU B C 1
ATOM 1296 O O . LEU B 1 63 ? 30.058 42.056 34.557 1.00 23.48 60 LEU B O 1
ATOM 1301 N N . ALA B 1 64 ? 30.567 43.913 33.424 1.00 23.67 61 ALA B N 1
ATOM 1302 C CA . ALA B 1 64 ? 31.937 43.506 33.159 1.00 24.79 61 ALA B CA 1
ATOM 1303 C C . ALA B 1 64 ? 32.761 43.208 34.429 1.00 24.85 61 ALA B C 1
ATOM 1304 O O . ALA B 1 64 ? 33.523 42.224 34.465 1.00 24.41 61 ALA B O 1
ATOM 1306 N N . LYS B 1 65 ? 32.640 44.066 35.443 1.00 25.14 62 LYS B N 1
ATOM 1307 C CA . LYS B 1 65 ? 33.399 43.883 36.693 1.00 24.62 62 LYS B CA 1
ATOM 1308 C C . LYS B 1 65 ? 32.853 42.625 37.364 1.00 25.20 62 LYS B C 1
ATOM 1309 O O . LYS B 1 65 ? 33.612 41.795 37.863 1.00 24.37 62 LYS B O 1
ATOM 1315 N N . ALA B 1 66 ? 31.522 42.492 37.379 1.00 25.06 63 ALA B N 1
ATOM 1316 C CA . ALA B 1 66 ? 30.873 41.335 37.960 1.00 25.21 63 ALA B CA 1
ATOM 1317 C C . ALA B 1 66 ? 31.314 40.039 37.267 1.00 25.92 63 ALA B C 1
ATOM 1318 O O . ALA B 1 66 ? 31.313 38.967 37.890 1.00 25.10 63 ALA B O 1
ATOM 1320 N N . LEU B 1 67 ? 31.688 40.112 35.980 1.00 26.25 64 LEU B N 1
ATOM 1321 C CA . LEU B 1 67 ? 32.098 38.880 35.302 1.00 26.55 64 LEU B CA 1
ATOM 1322 C C . LEU B 1 67 ? 33.616 38.670 35.374 1.00 26.17 64 LEU B C 1
ATOM 1323 O O . LEU B 1 67 ? 34.129 37.706 34.780 1.00 27.57 64 LEU B O 1
ATOM 1328 N N . GLY B 1 68 ? 34.327 39.559 36.065 1.00 24.84 65 GLY B N 1
ATOM 1329 C CA . GLY B 1 68 ? 35.757 39.397 36.250 1.00 24.31 65 GLY B CA 1
ATOM 1330 C C . GLY B 1 68 ? 36.079 38.167 37.093 1.00 23.75 65 GLY B C 1
ATOM 1331 O O . GLY B 1 68 ? 35.362 37.825 38.035 1.00 24.77 65 GLY B O 1
ATOM 1332 N N . GLY B 1 69 ? 37.156 37.485 36.738 1.00 23.62 66 GLY B N 1
ATOM 1333 C CA . GLY B 1 69 ? 37.618 36.298 37.482 1.00 23.76 66 GLY B CA 1
ATOM 1334 C C . GLY B 1 69 ? 37.009 34.983 37.028 1.00 23.25 66 GLY B C 1
ATOM 1335 O O . GLY B 1 69 ? 37.292 33.952 37.617 1.00 23.72 66 GLY B O 1
ATOM 1336 N N . PHE B 1 70 ? 36.154 35.008 36.000 1.00 22.90 67 PHE B N 1
ATOM 1337 C CA . PHE B 1 70 ? 35.552 33.789 35.449 1.00 22.59 67 PHE B CA 1
ATOM 1338 C C . PHE B 1 70 ? 36.270 33.302 34.168 1.00 21.91 67 PHE B C 1
ATOM 1339 O O . PHE B 1 70 ? 36.655 34.119 33.309 1.00 21.14 67 PHE B O 1
ATOM 1347 N N . ASP B 1 71 ? 36.445 31.986 34.045 1.00 20.79 68 ASP B N 1
ATOM 1348 C CA . ASP B 1 71 ? 37.023 31.400 32.789 1.00 21.19 68 ASP B CA 1
ATOM 1349 C C . ASP B 1 71 ? 36.010 31.494 31.652 1.00 21.04 68 ASP B C 1
ATOM 1350 O O . ASP B 1 71 ? 36.385 31.669 30.483 1.00 20.49 68 ASP B O 1
ATOM 1355 N N . ALA B 1 72 ? 34.718 31.376 31.996 1.00 19.93 69 ALA B N 1
ATOM 1356 C CA . ALA B 1 72 ? 33.677 31.380 31.000 1.00 20.11 69 ALA B CA 1
ATOM 1357 C C . ALA B 1 72 ? 32.375 31.929 31.547 1.00 20.03 69 ALA B C 1
ATOM 1358 O O . ALA B 1 72 ? 32.093 31.788 32.737 1.00 19.92 69 ALA B O 1
ATOM 1360 N N . VAL B 1 73 ? 31.610 32.557 30.665 1.00 19.98 70 VAL B N 1
ATOM 1361 C CA . VAL B 1 73 ? 30.256 33.014 30.950 1.00 20.37 70 VAL B CA 1
ATOM 1362 C C . VAL B 1 73 ? 29.281 32.278 30.061 1.00 20.53 70 VAL B C 1
ATOM 1363 O O . VAL B 1 73 ? 29.471 32.255 28.856 1.00 22.64 70 VAL B O 1
ATOM 1367 N N . ILE B 1 74 ? 28.253 31.650 30.638 1.00 20.40 71 ILE B N 1
ATOM 1368 C CA . ILE B 1 74 ? 27.167 31.059 29.894 1.00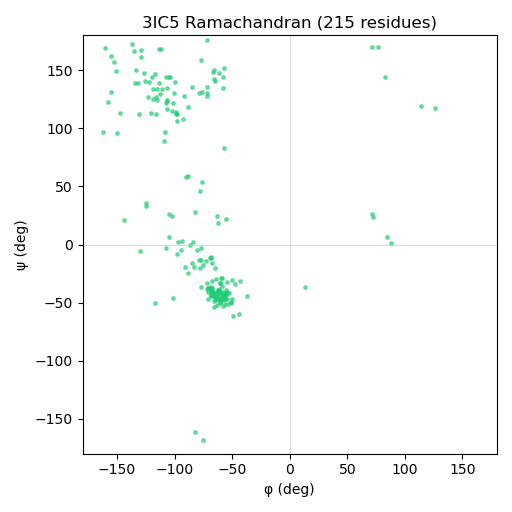 20.82 71 ILE B CA 1
ATOM 1369 C C . ILE B 1 74 ? 25.911 31.914 30.039 1.00 22.02 71 ILE B C 1
ATOM 1370 O O . ILE B 1 74 ? 25.479 32.218 31.153 1.00 21.13 71 ILE B O 1
ATOM 1375 N N . SER B 1 75 ? 25.326 32.342 28.926 1.00 22.42 72 SER B N 1
ATOM 1376 C CA . SER B 1 75 ? 24.043 32.987 28.986 1.00 22.97 72 SER B CA 1
ATOM 1377 C C . SER B 1 75 ? 22.965 31.962 29.206 1.00 22.45 72 SER B C 1
ATOM 1378 O O . SER B 1 75 ? 22.866 30.951 28.479 1.00 22.46 72 SER B O 1
ATOM 1381 N N . ALA B 1 76 ? 22.127 32.265 30.179 1.00 21.66 73 ALA B N 1
ATOM 1382 C CA . ALA B 1 76 ? 20.861 31.573 30.351 1.00 21.40 73 ALA B CA 1
ATOM 1383 C C . ALA B 1 76 ? 19.772 32.631 30.351 1.00 21.70 73 ALA B C 1
ATOM 1384 O O . ALA B 1 76 ? 18.720 32.524 31.042 1.00 20.11 73 ALA B O 1
ATOM 1386 N N . ALA B 1 77 ? 20.010 33.646 29.523 1.00 21.97 74 ALA B N 1
ATOM 1387 C CA . ALA B 1 77 ? 19.136 34.814 29.441 1.00 22.35 74 ALA B CA 1
ATOM 1388 C C . ALA B 1 77 ? 18.396 34.859 28.081 1.00 23.17 74 ALA B C 1
ATOM 1389 O O . ALA B 1 77 ? 18.731 34.132 27.168 1.00 23.56 74 ALA B O 1
ATOM 1391 N N . PRO B 1 78 ? 17.384 35.727 27.939 1.00 23.65 75 PRO B N 1
ATOM 1392 C CA . PRO B 1 78 ? 16.807 35.849 26.610 1.00 23.23 75 PRO B CA 1
ATOM 1393 C C . PRO B 1 78 ? 17.850 36.246 25.537 1.00 23.60 75 PRO B C 1
ATOM 1394 O O . PRO B 1 78 ? 18.852 36.954 25.833 1.00 21.01 75 PRO B O 1
ATOM 1398 N N . PHE B 1 79 ? 17.585 35.828 24.287 1.00 23.74 76 PHE B N 1
ATOM 1399 C CA . PHE B 1 79 ? 18.508 36.118 23.148 1.00 23.69 76 PHE B CA 1
ATOM 1400 C C . PHE B 1 79 ? 18.818 37.577 22.991 1.00 23.77 76 PHE B C 1
ATOM 1401 O O . PHE B 1 79 ? 19.916 37.924 22.556 1.00 23.80 76 PHE B O 1
ATOM 1409 N N . PHE B 1 80 ? 17.847 38.438 23.339 1.00 24.16 77 PHE B N 1
ATOM 1410 C CA . PHE B 1 80 ? 18.060 39.849 23.184 1.00 23.67 77 PHE B CA 1
ATOM 1411 C C . PHE B 1 80 ? 19.107 40.441 24.124 1.00 24.07 77 PHE B C 1
ATOM 1412 O O . PHE B 1 80 ? 19.571 41.572 23.877 1.00 23.43 77 PHE B O 1
ATOM 1420 N N . LEU B 1 81 ? 19.549 39.687 25.125 1.00 22.94 78 LEU B N 1
ATOM 1421 C CA . LEU B 1 81 ? 20.638 40.156 25.968 1.00 24.09 78 LEU B CA 1
ATOM 1422 C C . LEU B 1 81 ? 22.013 39.669 25.527 1.00 23.69 78 LEU B C 1
ATOM 1423 O O . LEU B 1 81 ? 23.036 40.047 26.128 1.00 23.22 78 LEU B O 1
ATOM 1428 N N . THR B 1 82 ? 22.056 38.823 24.510 1.00 23.89 79 THR B N 1
ATOM 1429 C CA . THR B 1 82 ? 23.319 38.262 24.073 1.00 23.74 79 THR B CA 1
ATOM 1430 C C . T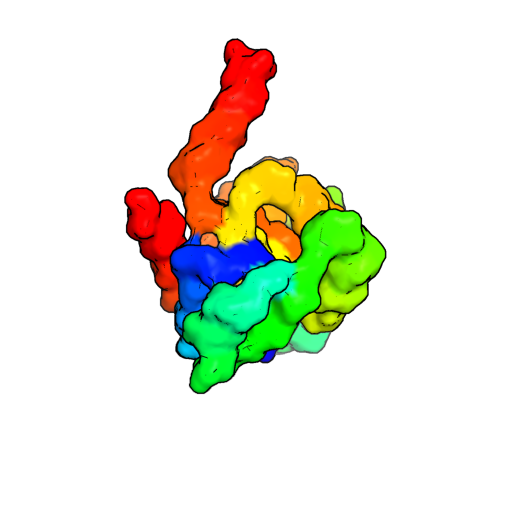HR B 1 82 ? 24.378 39.301 23.775 1.00 25.12 79 THR B C 1
ATOM 1431 O O . THR B 1 82 ? 25.500 39.176 24.251 1.00 25.33 79 THR B O 1
ATOM 1435 N N . PRO B 1 83 ? 24.068 40.320 22.950 1.00 26.40 80 PRO B N 1
ATOM 1436 C CA . PRO B 1 83 ? 25.187 41.244 22.700 1.00 26.78 80 PRO B CA 1
ATOM 1437 C C . PRO B 1 83 ? 25.718 41.933 23.979 1.00 27.36 80 PRO B C 1
ATOM 1438 O O . PRO B 1 83 ? 26.904 42.240 24.078 1.00 27.83 80 PRO B O 1
ATOM 1442 N N . ILE B 1 84 ? 24.841 42.202 24.936 1.00 26.82 81 ILE B N 1
ATOM 1443 C CA . ILE B 1 84 ? 25.254 42.894 26.131 1.00 27.50 81 ILE B CA 1
ATOM 1444 C C . ILE B 1 84 ? 26.122 41.948 26.973 1.00 26.38 81 ILE B C 1
ATOM 1445 O O . ILE B 1 84 ? 27.215 42.332 27.459 1.00 24.19 81 ILE B O 1
ATOM 1450 N N . ILE B 1 85 ? 25.633 40.727 27.129 1.00 24.55 82 ILE B N 1
ATOM 1451 C CA . ILE B 1 85 ? 26.383 39.739 27.895 1.00 24.69 82 ILE B CA 1
ATOM 1452 C C . ILE B 1 85 ? 27.709 39.378 27.215 1.00 23.98 82 ILE B C 1
ATOM 1453 O O . ILE B 1 85 ? 28.758 39.343 27.912 1.00 22.99 82 ILE B O 1
ATOM 1458 N N . ALA B 1 86 ? 27.697 39.211 25.893 1.00 22.19 83 ALA B N 1
ATOM 1459 C CA . ALA B 1 86 ? 28.947 38.880 25.167 1.00 23.51 83 ALA B CA 1
ATOM 1460 C C . ALA B 1 86 ? 29.998 39.993 25.318 1.00 23.70 83 ALA B C 1
ATOM 1461 O O . ALA B 1 86 ? 31.214 39.726 25.466 1.00 22.93 83 ALA B O 1
ATOM 1463 N N . LYS B 1 87 ? 29.537 41.239 25.301 1.00 24.02 84 LYS B N 1
ATOM 1464 C CA . LYS B 1 87 ? 30.488 42.367 25.402 1.00 24.54 84 LYS B CA 1
ATOM 1465 C C . LYS B 1 87 ? 31.124 42.409 26.802 1.00 23.17 84 LYS B C 1
ATOM 1466 O O . LYS B 1 87 ? 32.346 42.611 26.938 1.00 22.43 84 LYS B O 1
ATOM 1472 N N . ALA B 1 88 ? 30.297 42.221 27.832 1.00 22.78 85 ALA B N 1
ATOM 1473 C CA . ALA B 1 88 ? 30.780 42.217 29.225 1.00 22.37 85 ALA B CA 1
ATOM 1474 C C . ALA B 1 88 ? 31.807 41.077 29.408 1.00 22.63 85 ALA B C 1
ATOM 1475 O O . ALA B 1 88 ? 32.895 41.254 30.023 1.00 21.70 85 ALA B O 1
ATOM 1477 N N . ALA B 1 89 ? 31.440 39.908 28.919 1.00 22.25 86 ALA B N 1
ATOM 1478 C CA . ALA B 1 89 ? 32.308 38.709 29.035 1.00 23.09 86 ALA B CA 1
ATOM 1479 C C . ALA B 1 89 ? 33.654 38.953 28.388 1.00 23.57 86 ALA B C 1
ATOM 1480 O O . ALA B 1 89 ? 34.710 38.650 28.976 1.00 23.24 86 ALA B O 1
ATOM 1482 N N . LYS B 1 90 ? 33.626 39.488 27.176 1.00 24.41 87 LYS B N 1
ATOM 1483 C CA . LYS B 1 90 ? 34.876 39.807 26.469 1.00 24.83 87 LYS B CA 1
ATOM 1484 C C . LYS B 1 90 ? 35.662 40.853 27.268 1.00 24.14 87 LYS B C 1
ATOM 1485 O O . LYS B 1 90 ? 36.860 40.699 27.433 1.00 23.15 87 LYS B O 1
ATOM 1491 N N . ALA B 1 91 ? 34.992 41.869 27.827 1.00 23.61 88 ALA B N 1
ATOM 1492 C CA . ALA B 1 91 ? 35.723 42.894 28.612 1.00 23.88 88 ALA B CA 1
ATOM 1493 C C . ALA B 1 91 ? 36.394 42.221 29.837 1.00 23.86 88 ALA B C 1
ATOM 1494 O O . ALA B 1 91 ? 37.523 42.521 30.149 1.00 21.54 88 ALA B O 1
ATOM 1496 N N . ALA B 1 92 ? 35.690 41.268 30.470 1.00 23.33 89 ALA B N 1
ATOM 1497 C CA . ALA B 1 92 ? 36.182 40.591 31.631 1.00 23.84 89 ALA B CA 1
ATOM 1498 C C . ALA B 1 92 ? 37.217 39.519 31.311 1.00 24.33 89 ALA B C 1
ATOM 1499 O O . ALA B 1 92 ? 37.713 38.867 32.234 1.00 24.20 89 ALA B O 1
ATOM 1501 N N . GLY B 1 93 ? 37.500 39.282 30.033 1.00 25.01 90 GLY B N 1
ATOM 1502 C CA . GLY B 1 93 ? 38.433 38.206 29.609 1.00 24.74 90 GLY B CA 1
ATOM 1503 C C . GLY B 1 93 ? 37.925 36.777 29.766 1.00 24.50 90 GLY B C 1
ATOM 1504 O O . GLY B 1 93 ? 38.709 35.840 29.907 1.00 24.34 90 GLY B O 1
ATOM 1505 N N . ALA B 1 94 ? 36.616 36.602 29.734 1.00 23.37 91 ALA B N 1
ATOM 1506 C CA . ALA B 1 94 ? 35.986 35.307 29.912 1.00 23.29 91 ALA B CA 1
ATOM 1507 C C . ALA B 1 94 ? 35.523 34.831 28.537 1.00 23.48 91 ALA B C 1
ATOM 1508 O O . ALA B 1 94 ? 35.073 35.638 27.720 1.00 25.07 91 ALA B O 1
ATOM 1510 N N . HIS B 1 95 ? 35.595 33.536 28.281 1.00 22.42 92 HIS B N 1
ATOM 1511 C CA . HIS B 1 95 ? 34.961 32.952 27.108 1.00 22.13 92 HIS B CA 1
ATOM 1512 C C . HIS B 1 95 ? 33.445 33.043 27.222 1.00 22.68 92 HIS B C 1
ATOM 1513 O O . HIS B 1 95 ? 32.916 33.015 28.337 1.00 24.46 92 HIS B O 1
ATOM 1520 N N . TYR B 1 96 ? 32.750 33.173 26.106 1.00 21.83 93 TYR B N 1
ATOM 1521 C CA . TYR B 1 96 ? 31.294 33.360 26.132 1.00 22.81 93 TYR B CA 1
ATOM 1522 C C . TYR B 1 96 ? 30.588 32.219 25.408 1.00 23.05 93 TYR B C 1
ATOM 1523 O O . TYR B 1 96 ? 30.988 31.834 24.346 1.00 23.50 93 TYR B O 1
ATOM 1532 N N . PHE B 1 97 ? 29.549 31.671 26.002 1.00 23.16 94 PHE B N 1
ATOM 1533 C CA . PHE B 1 97 ? 28.836 30.534 25.469 1.00 22.58 94 PHE B CA 1
ATOM 1534 C C . PHE B 1 97 ? 27.361 30.899 25.512 1.00 23.84 94 PHE B C 1
ATOM 1535 O O . PHE B 1 97 ? 26.737 31.012 26.613 1.00 21.24 94 PHE B O 1
ATOM 1543 N N . ASP B 1 98 ? 26.804 31.046 24.306 1.00 24.30 95 ASP B N 1
ATOM 1544 C CA . ASP B 1 98 ? 25.500 31.644 24.097 1.00 25.39 95 ASP B CA 1
ATOM 1545 C C . ASP B 1 98 ? 24.384 30.651 24.127 1.00 26.29 95 ASP B C 1
ATOM 1546 O O . ASP B 1 98 ? 23.623 30.540 23.139 1.00 26.85 95 ASP B O 1
ATOM 1551 N N . LEU B 1 99 ? 24.231 29.919 25.238 1.00 25.45 96 LEU B N 1
ATOM 1552 C CA . LEU B 1 99 ? 23.139 29.001 25.356 1.00 25.81 96 LEU B CA 1
ATOM 1553 C C . LEU B 1 99 ? 21.747 29.660 25.262 1.00 25.31 96 LEU B C 1
ATOM 1554 O O . LEU B 1 99 ? 20.869 29.205 24.551 1.00 24.70 96 LEU B O 1
ATOM 1559 N N . THR B 1 100 ? 21.569 30.694 26.054 1.00 25.25 97 THR B N 1
ATOM 1560 C CA . THR B 1 100 ? 20.277 31.388 26.252 1.00 25.30 97 THR B CA 1
ATOM 1561 C C . THR B 1 100 ? 19.248 30.606 27.050 1.00 25.60 97 THR B C 1
ATOM 1562 O O . THR B 1 100 ? 19.439 29.413 27.358 1.00 26.38 97 THR B O 1
ATOM 1566 N N . GLU B 1 101 ? 18.175 31.313 27.401 1.00 25.81 98 GLU B N 1
ATOM 1567 C CA . GLU B 1 101 ? 17.107 30.778 28.260 1.00 27.62 98 GLU B CA 1
ATOM 1568 C C . GLU B 1 101 ? 16.238 29.744 27.533 1.00 28.55 98 GLU B C 1
ATOM 1569 O O . GLU B 1 101 ? 15.448 29.057 28.140 1.00 27.57 98 GLU B O 1
ATOM 1575 N N . ASP B 1 102 ? 16.342 29.682 26.206 1.00 30.54 99 ASP B N 1
ATOM 1576 C CA . ASP B 1 102 ? 15.403 28.900 25.404 1.00 30.88 99 ASP B CA 1
ATOM 1577 C C . ASP B 1 102 ? 16.047 28.693 24.053 1.00 31.28 99 ASP B C 1
ATOM 1578 O O . ASP B 1 102 ? 15.990 29.547 23.127 1.00 31.17 99 ASP B O 1
ATOM 1583 N N . VAL B 1 103 ? 16.663 27.536 23.942 1.00 30.98 100 VAL B N 1
ATOM 1584 C CA . VAL B 1 103 ? 17.447 27.197 22.767 1.00 30.20 100 VAL B CA 1
ATOM 1585 C C . VAL B 1 103 ? 16.595 27.167 21.488 1.00 29.02 100 VAL B C 1
ATOM 1586 O O . VAL B 1 103 ? 17.044 27.661 20.458 1.00 28.37 100 VAL B O 1
ATOM 1590 N N . ALA B 1 104 ? 15.369 26.651 21.565 1.00 27.79 101 ALA B N 1
ATOM 1591 C CA . ALA B 1 104 ? 14.473 26.627 20.383 1.00 27.24 101 ALA B CA 1
ATOM 1592 C C . ALA B 1 104 ? 14.180 28.046 19.889 1.00 26.49 101 ALA B C 1
ATOM 1593 O O . ALA B 1 104 ? 14.295 28.331 18.708 1.00 26.47 101 ALA B O 1
ATOM 1595 N N . ALA B 1 105 ? 13.845 28.942 20.819 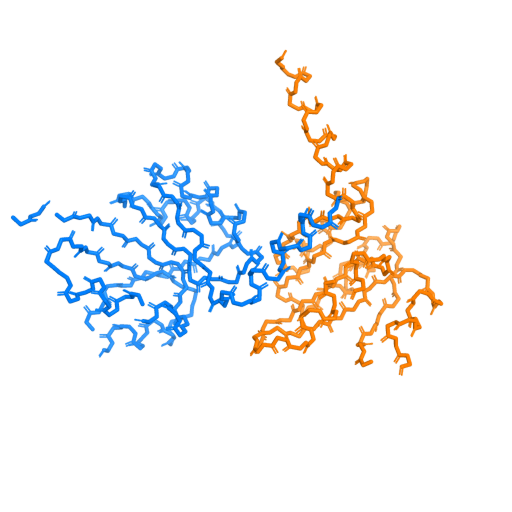1.00 25.97 102 ALA B N 1
ATOM 1596 C CA . ALA B 1 105 ? 13.495 30.324 20.490 1.00 25.19 102 ALA B CA 1
ATOM 1597 C C . ALA B 1 105 ? 14.702 31.012 19.870 1.00 24.19 102 ALA B C 1
ATOM 1598 O O . ALA B 1 105 ? 14.596 31.738 18.861 1.00 24.38 102 ALA B O 1
ATOM 1600 N N . THR B 1 106 ? 15.868 30.762 20.452 1.00 23.39 103 THR B N 1
ATOM 1601 C CA . THR B 1 106 ? 17.082 31.453 20.023 1.00 22.23 103 THR B CA 1
ATOM 1602 C C . THR B 1 106 ? 17.523 30.972 18.646 1.00 22.45 103 THR B C 1
ATOM 1603 O O . THR B 1 106 ? 17.912 31.769 17.781 1.00 21.52 103 THR B O 1
ATOM 1607 N N . ASN B 1 107 ? 17.426 29.669 18.431 1.00 23.09 104 ASN B N 1
ATOM 1608 C CA . ASN B 1 107 ? 17.651 29.131 17.112 1.00 23.02 104 ASN B CA 1
ATOM 1609 C C . ASN B 1 107 ? 16.746 29.659 16.050 1.00 21.93 104 ASN B C 1
ATOM 1610 O O . ASN B 1 107 ? 17.224 29.959 14.965 1.00 21.35 104 ASN B O 1
ATOM 1615 N N . ALA B 1 108 ? 15.451 29.777 16.318 1.00 20.89 105 ALA B N 1
ATOM 1616 C CA . ALA B 1 108 ? 14.569 30.401 15.306 1.00 19.74 105 ALA B CA 1
ATOM 1617 C C . ALA B 1 108 ? 15.097 31.801 14.922 1.00 19.84 105 ALA B C 1
ATOM 1618 O O . ALA B 1 108 ? 15.155 32.164 13.749 1.00 17.76 105 ALA B O 1
ATOM 1620 N N . VAL B 1 109 ? 15.537 32.590 15.904 1.00 21.06 106 VAL B N 1
ATOM 1621 C CA . VAL B 1 109 ? 16.023 33.939 15.586 1.00 20.95 106 VAL B CA 1
ATOM 1622 C C . VAL B 1 109 ? 17.299 33.853 14.760 1.00 21.21 106 VAL B C 1
ATOM 1623 O O . VAL B 1 109 ? 17.474 34.592 13.786 1.00 20.90 106 VAL B O 1
ATOM 1627 N N . ARG B 1 110 ? 18.192 32.934 15.134 1.00 22.33 107 ARG B N 1
ATOM 1628 C CA . ARG B 1 110 ? 19.429 32.723 14.360 1.00 22.91 107 ARG B CA 1
ATOM 1629 C C . ARG B 1 110 ? 19.087 32.334 12.929 1.00 21.92 107 ARG B C 1
ATOM 1630 O O . ARG B 1 110 ? 19.668 32.866 12.015 1.00 22.81 107 ARG B O 1
ATOM 1638 N N . ALA B 1 111 ? 18.148 31.419 12.757 1.00 22.01 108 ALA B N 1
ATOM 1639 C CA . ALA B 1 111 ? 17.674 30.962 11.426 1.00 22.37 108 ALA B CA 1
ATOM 1640 C C . ALA B 1 111 ? 17.127 32.116 10.569 1.00 23.02 108 ALA B C 1
ATOM 1641 O O . ALA B 1 111 ? 17.414 32.235 9.380 1.00 21.60 108 ALA B O 1
ATOM 1643 N N . LEU B 1 112 ? 16.310 32.956 11.209 1.00 24.54 109 LEU B N 1
ATOM 1644 C CA . LEU B 1 112 ? 15.764 34.158 10.578 1.00 25.28 109 LEU B CA 1
ATOM 1645 C C . LEU B 1 112 ? 16.881 35.106 10.119 1.00 25.15 109 LEU B C 1
ATOM 1646 O O . LEU B 1 112 ? 16.870 35.563 8.969 1.00 24.85 109 LEU B O 1
ATOM 1651 N N . VAL B 1 113 ? 17.848 35.376 10.986 1.00 25.59 110 VAL B N 1
ATOM 1652 C CA . VAL B 1 113 ? 18.948 36.276 10.615 1.00 26.53 110 VAL B CA 1
ATOM 1653 C C . VAL B 1 113 ? 19.604 35.737 9.351 1.00 27.52 110 VAL B C 1
ATOM 1654 O O . VAL B 1 113 ? 19.903 36.505 8.423 1.00 26.88 110 VAL B O 1
ATOM 1658 N N . GLU B 1 114 ? 19.791 34.417 9.293 1.00 28.11 111 GLU B N 1
ATOM 1659 C CA . GLU B 1 114 ? 20.384 33.799 8.081 1.00 29.01 111 GLU B CA 1
ATOM 1660 C C . GLU B 1 114 ? 19.519 33.911 6.864 1.00 28.76 111 GLU B C 1
ATOM 1661 O O . GLU B 1 114 ? 19.961 34.416 5.831 1.00 29.64 111 GLU B O 1
ATOM 1667 N N . ASP B 1 115 ? 18.276 33.471 6.985 1.00 29.55 112 ASP B N 1
ATOM 1668 C CA . ASP B 1 115 ? 17.338 33.469 5.846 1.00 30.20 112 ASP B CA 1
ATOM 1669 C C . ASP B 1 115 ? 17.130 34.859 5.282 1.00 29.64 112 ASP B C 1
ATOM 1670 O O . ASP B 1 115 ? 16.792 34.965 4.129 1.00 28.54 112 ASP B O 1
ATOM 1675 N N . SER B 1 116 ? 17.265 35.907 6.110 1.00 28.90 113 SER B N 1
ATOM 1676 C CA . SER B 1 116 ? 17.122 37.294 5.643 1.00 28.51 113 SER B CA 1
ATOM 1677 C C . SER B 1 116 ? 18.195 37.690 4.652 1.00 28.65 113 SER B C 1
ATOM 1678 O O . SER B 1 116 ? 18.025 38.645 3.914 1.00 28.63 113 SER B O 1
ATOM 1681 N N . GLN B 1 117 ? 19.304 36.971 4.630 1.00 28.84 114 GLN B N 1
ATOM 1682 C CA . GLN B 1 117 ? 20.367 37.285 3.694 1.00 28.94 114 GLN B CA 1
ATOM 1683 C C . GLN B 1 117 ? 20.258 36.354 2.470 1.00 30.20 114 GLN B C 1
ATOM 1684 O O . GLN B 1 117 ? 20.892 36.576 1.431 1.00 30.67 114 GLN B O 1
ATOM 1690 N N . THR B 1 118 ? 19.368 35.364 2.575 1.00 31.22 115 THR B N 1
ATOM 1691 C CA . THR B 1 118 ? 19.247 34.261 1.609 1.00 32.29 115 THR B CA 1
ATOM 1692 C C . THR B 1 118 ? 17.821 33.719 1.591 1.00 31.78 115 THR B C 1
ATOM 1693 O O . THR B 1 118 ? 16.953 34.275 0.918 1.00 31.87 115 THR B O 1
#

Solvent-accessible surface area: 11850 Å² total

Nearest PDB structures (foldseek):
  3ic5-assembly2_B  TM=1.009E+00  e=3.834E-20  Ruegeria pomeroyi
  2axq-assembly1_A-2  TM=8.796E-01  e=1.396E-06  Saccharomyces cerevisiae
  3abi-assembly1_A  TM=9.058E-01  e=1.401E-05  Pyrococcus horikoshii
  3abi-assembly1_B  TM=9.098E-01  e=2.168E-05  Pyrococcus horikoshii
  3dhn-assembly1_A  TM=7.827E-01  e=9.675E-05  Bacteroides thetaiotaomicron

Sequence (224 aa):
NARWNICVVGAGKIGQIAALLKTSSSNYSVTVADHDLAALAVLNNRGVATKQVDAKDEAGLAKKALGGFDAVISAAPFFLTPIIAKAAKAAGAHYFDLTEDVAATNAVRALVEEDSRWNICVVGAGKIGQIIAALLKTSSNYSVTVADHDLAALAVLNRGVATKQVDAKDEAGLAKALGGFDAVISAAPFFLTPIIAKAAKAAGAHYFDLTEDVAATNAVRALVEDSQT